Protein AF-A0A958FB53-F1 (afdb_monomer)

Secondary structure (DSSP, 8-state):
-HHHHHHHHHHHHHHH--S---HHHHHHHHHHHHHTTHHHHHHHHH-TT--HHHHHHHHHHHHHHHIIIIIHHHHS---GGGHHHHSTT--SPPP-TT-TT-S-HHHHHHHHHHHHHHHHHHHHHHH-PPPHHHHHHHHHHS----------S----S-BHHHHHHHHHHHH-HHHHHHHHHHHHHHHTS---TTSBPPHHHHHHHHHHHHHHH-

pLDDT: mean 79.45, std 14.93, range [41.88, 97.06]

Structure (mmCIF, N/CA/C/O backbone):
data_AF-A0A958FB53-F1
#
_entry.id   AF-A0A958FB53-F1
#
loop_
_atom_site.group_PDB
_atom_site.id
_atom_site.type_symbol
_atom_site.label_atom_id
_atom_site.label_alt_id
_atom_site.label_comp_id
_atom_site.label_asym_id
_atom_site.label_entity_id
_atom_site.label_seq_id
_atom_site.pdbx_PDB_ins_code
_atom_site.Cartn_x
_atom_site.Cartn_y
_atom_site.Cartn_z
_atom_site.occupancy
_atom_site.B_iso_or_equiv
_atom_site.auth_seq_id
_atom_site.auth_comp_id
_atom_site.auth_asym_id
_atom_site.auth_atom_id
_atom_site.pdbx_PDB_model_num
ATOM 1 N N . LEU A 1 1 ? -8.915 -19.816 -14.191 1.00 88.38 1 LEU A N 1
ATOM 2 C CA . LEU A 1 1 ? -8.893 -18.464 -14.801 1.00 88.38 1 LEU A CA 1
ATOM 3 C C . LEU A 1 1 ? -7.607 -17.699 -14.476 1.00 88.38 1 LEU A C 1
ATOM 5 O O . LEU A 1 1 ? -6.911 -17.330 -15.407 1.00 88.38 1 LEU A O 1
ATOM 9 N N . ALA A 1 2 ? -7.241 -17.521 -13.198 1.00 91.06 2 ALA A N 1
ATOM 10 C CA . ALA A 1 2 ? -6.028 -16.782 -12.809 1.00 91.06 2 ALA A CA 1
ATOM 11 C C . ALA A 1 2 ? -4.729 -17.324 -13.438 1.00 91.06 2 ALA A C 1
ATOM 13 O O . ALA A 1 2 ? -3.973 -16.552 -14.010 1.00 91.06 2 ALA A O 1
ATOM 14 N N . ILE A 1 3 ? -4.509 -18.646 -13.415 1.00 93.38 3 ILE A N 1
ATOM 15 C CA . ILE A 1 3 ? -3.324 -19.277 -14.034 1.00 93.38 3 ILE A CA 1
ATOM 16 C C . ILE A 1 3 ? -3.240 -18.947 -15.530 1.00 93.38 3 ILE A C 1
ATOM 18 O O . ILE A 1 3 ? -2.193 -18.542 -16.017 1.00 93.38 3 ILE A O 1
ATOM 22 N N . VAL A 1 4 ? -4.361 -19.062 -16.248 1.00 96.00 4 VAL A N 1
ATOM 23 C CA . VAL A 1 4 ? -4.438 -18.741 -17.682 1.00 96.00 4 VAL A CA 1
ATOM 24 C C . VAL A 1 4 ? -4.112 -17.267 -17.926 1.00 96.00 4 VAL A C 1
ATOM 26 O O . VAL A 1 4 ? -3.339 -16.963 -18.826 1.00 96.00 4 VAL A O 1
ATOM 29 N N . LEU A 1 5 ? -4.649 -16.361 -17.102 1.00 93.44 5 LEU A N 1
ATOM 30 C CA . LEU A 1 5 ? -4.372 -14.927 -17.195 1.00 93.44 5 LEU A CA 1
ATOM 31 C C . LEU A 1 5 ? -2.880 -14.626 -16.974 1.00 93.44 5 LEU A C 1
ATOM 33 O O . LEU A 1 5 ? -2.282 -13.903 -17.761 1.00 93.44 5 LEU A O 1
ATOM 37 N N . ILE A 1 6 ? -2.273 -15.223 -15.942 1.00 91.81 6 ILE A N 1
ATOM 38 C CA . ILE A 1 6 ? -0.848 -15.060 -15.621 1.00 91.81 6 ILE A CA 1
ATOM 39 C C . ILE A 1 6 ? 0.024 -15.559 -16.779 1.00 91.81 6 ILE A C 1
ATOM 41 O O . ILE A 1 6 ? 0.935 -14.850 -17.200 1.00 91.81 6 ILE A O 1
ATOM 45 N N . LEU A 1 7 ? -0.275 -16.741 -17.330 1.00 94.12 7 LEU A N 1
ATOM 46 C CA . LEU A 1 7 ? 0.449 -17.292 -18.479 1.00 94.12 7 LEU A CA 1
ATOM 47 C C . LEU A 1 7 ? 0.315 -16.405 -19.723 1.00 94.12 7 LEU A C 1
ATOM 49 O O . LEU A 1 7 ? 1.295 -16.196 -20.433 1.00 94.12 7 LEU A O 1
ATOM 53 N N . LEU A 1 8 ? -0.872 -15.844 -19.969 1.00 93.44 8 LEU A N 1
ATOM 54 C CA . LEU A 1 8 ? -1.113 -14.947 -21.099 1.00 93.44 8 LEU A CA 1
ATOM 55 C C . LEU A 1 8 ? -0.348 -13.625 -20.934 1.00 93.44 8 LEU A C 1
ATOM 57 O O . LEU A 1 8 ? 0.293 -13.178 -21.882 1.00 93.44 8 LEU A O 1
ATOM 61 N N . CYS A 1 9 ? -0.334 -13.041 -19.732 1.00 88.00 9 CYS A N 1
ATOM 62 C CA . CYS A 1 9 ? 0.484 -11.867 -19.418 1.00 88.00 9 CYS A CA 1
ATOM 63 C C . CYS A 1 9 ? 1.985 -12.149 -19.583 1.00 88.00 9 CYS A C 1
ATOM 65 O O . CYS A 1 9 ? 2.690 -11.342 -20.184 1.00 88.00 9 CYS A O 1
AT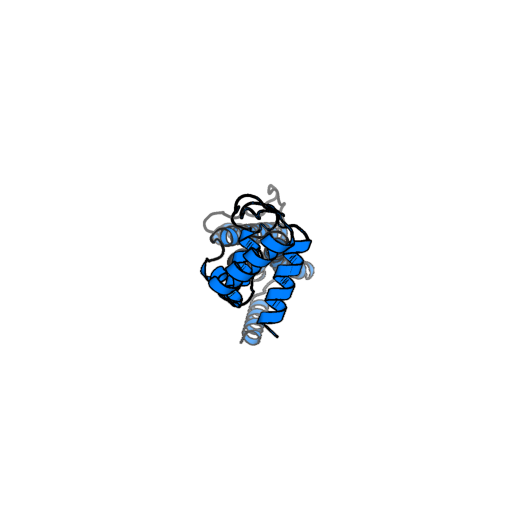OM 67 N N . ALA A 1 10 ? 2.469 -13.297 -19.103 1.00 87.19 10 ALA A N 1
ATOM 68 C CA . ALA A 1 10 ? 3.865 -13.701 -19.258 1.00 87.19 10 ALA A CA 1
ATOM 69 C C . ALA A 1 10 ? 4.247 -13.885 -20.736 1.00 87.19 10 ALA A C 1
ATOM 71 O O . ALA A 1 10 ? 5.295 -13.409 -21.167 1.00 87.19 10 ALA A O 1
ATOM 72 N N . PHE A 1 11 ? 3.377 -14.510 -21.536 1.00 88.25 11 PHE A N 1
ATOM 73 C CA . PHE A 1 11 ? 3.583 -14.658 -22.977 1.00 88.25 11 PHE A CA 1
ATOM 74 C C . PHE A 1 11 ? 3.564 -13.310 -23.710 1.00 88.25 11 PHE A C 1
ATOM 76 O O . PHE A 1 11 ? 4.401 -13.067 -24.580 1.00 88.25 11 PHE A O 1
ATOM 83 N N . ALA A 1 12 ? 2.644 -12.411 -23.344 1.00 86.88 12 ALA A N 1
ATOM 84 C CA . ALA A 1 12 ? 2.590 -11.059 -23.891 1.00 86.88 12 ALA A CA 1
ATOM 85 C C . ALA A 1 12 ? 3.876 -10.276 -23.582 1.00 86.88 12 ALA A C 1
ATOM 87 O O . ALA A 1 12 ? 4.432 -9.657 -24.486 1.00 86.88 12 ALA A O 1
ATOM 88 N N . TYR A 1 13 ? 4.381 -10.364 -22.346 1.00 84.06 13 TYR A N 1
ATOM 89 C CA . TYR A 1 13 ? 5.663 -9.779 -21.953 1.00 84.06 13 TYR A CA 1
ATOM 90 C C . TYR A 1 13 ? 6.825 -10.370 -22.758 1.00 84.06 13 TYR A C 1
ATOM 92 O O . TYR A 1 13 ? 7.576 -9.617 -23.363 1.00 84.06 13 TYR A O 1
ATOM 100 N N . TYR A 1 14 ? 6.928 -11.700 -22.854 1.00 83.75 14 TYR A N 1
ATOM 101 C CA . TYR A 1 14 ? 7.970 -12.373 -23.639 1.00 83.75 14 TYR A CA 1
ATOM 102 C C . TYR A 1 14 ? 7.977 -11.937 -25.111 1.00 83.75 14 TYR A C 1
ATOM 104 O O . T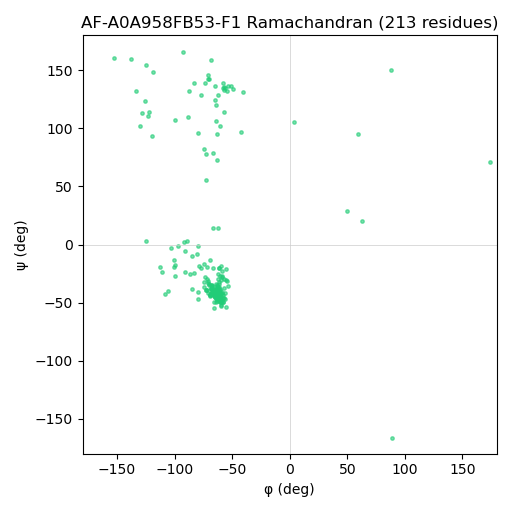YR A 1 14 ? 9.033 -11.699 -25.685 1.00 83.75 14 TYR A O 1
ATOM 112 N N . ARG A 1 15 ? 6.797 -11.798 -25.727 1.00 84.44 15 ARG A N 1
ATOM 113 C CA . ARG A 1 15 ? 6.669 -11.376 -27.130 1.00 84.44 15 ARG A CA 1
ATOM 114 C C . ARG A 1 15 ? 7.015 -9.901 -27.342 1.00 84.44 15 ARG A C 1
ATOM 116 O O . ARG A 1 15 ? 7.416 -9.522 -28.441 1.00 84.44 15 ARG A O 1
ATOM 123 N N . ALA A 1 16 ? 6.765 -9.067 -26.341 1.00 80.00 16 ALA A N 1
ATOM 124 C CA . ALA A 1 16 ? 6.891 -7.624 -26.457 1.00 80.00 16 ALA A CA 1
ATOM 125 C C . ALA A 1 16 ? 8.213 -7.088 -25.879 1.00 80.00 16 ALA A C 1
ATOM 127 O O . ALA A 1 16 ? 8.621 -5.997 -26.253 1.00 80.00 16 ALA A O 1
ATOM 128 N N . ALA A 1 17 ? 8.921 -7.851 -25.046 1.00 75.38 17 ALA A N 1
ATOM 129 C CA . ALA A 1 17 ? 10.277 -7.543 -24.616 1.00 75.38 17 ALA A CA 1
ATOM 130 C C . ALA A 1 17 ? 11.220 -7.584 -25.830 1.00 75.38 17 ALA A C 1
ATOM 132 O O . ALA A 1 17 ? 11.512 -8.646 -26.376 1.00 75.38 17 ALA A O 1
ATOM 133 N N . ARG A 1 18 ? 11.657 -6.407 -26.289 1.00 64.69 18 ARG A N 1
ATOM 134 C CA . ARG A 1 18 ? 12.505 -6.254 -27.487 1.00 64.69 18 ARG A CA 1
ATOM 135 C C . ARG A 1 18 ? 13.980 -5.980 -27.180 1.00 64.69 18 ARG A C 1
ATOM 137 O O . ARG A 1 18 ? 14.770 -5.915 -28.113 1.00 64.69 18 ARG A O 1
ATOM 144 N N . HIS A 1 19 ? 14.351 -5.844 -25.905 1.00 64.25 19 HIS A N 1
ATOM 145 C CA . HIS A 1 19 ? 15.684 -5.405 -25.481 1.00 64.25 19 HIS A CA 1
ATOM 146 C C . HIS A 1 19 ? 16.428 -6.445 -24.636 1.00 64.25 19 HIS A C 1
ATOM 148 O O . HIS A 1 19 ? 15.827 -7.164 -23.836 1.00 64.25 19 HIS A O 1
ATOM 154 N N . GLU A 1 20 ? 17.757 -6.456 -24.761 1.00 65.31 20 GLU A N 1
ATOM 155 C CA . GLU A 1 20 ? 18.685 -7.163 -23.872 1.00 65.31 20 GLU A CA 1
ATOM 156 C C . GLU A 1 20 ? 18.768 -6.433 -22.523 1.00 65.31 20 GLU A C 1
ATOM 158 O O . GLU A 1 20 ? 19.681 -5.655 -22.250 1.00 65.31 20 GLU A O 1
ATOM 163 N N . ILE A 1 21 ? 17.759 -6.629 -21.676 1.00 66.19 21 ILE A N 1
ATOM 164 C CA . ILE A 1 21 ? 17.751 -6.061 -20.327 1.00 66.19 21 ILE A CA 1
ATOM 165 C C . ILE A 1 21 ? 18.680 -6.903 -19.445 1.00 66.19 21 ILE A C 1
ATOM 167 O O . ILE A 1 21 ? 18.508 -8.126 -19.385 1.00 66.19 21 ILE A O 1
ATOM 171 N N . PRO A 1 22 ? 19.631 -6.292 -18.713 1.00 79.62 22 PRO A N 1
ATOM 172 C CA . PRO A 1 22 ? 20.458 -7.022 -17.764 1.00 79.62 22 PRO A CA 1
ATOM 173 C C . PRO A 1 22 ? 19.598 -7.806 -16.767 1.00 79.62 22 PRO A C 1
ATOM 175 O O . PRO A 1 22 ? 18.640 -7.274 -16.201 1.00 79.62 22 PRO A O 1
ATOM 178 N N . LEU A 1 23 ? 19.973 -9.059 -16.490 1.00 80.88 23 LEU A N 1
ATOM 179 C CA . LEU A 1 23 ? 19.250 -9.932 -15.552 1.00 80.88 23 LEU A CA 1
ATOM 180 C C . LEU A 1 23 ? 19.054 -9.275 -14.171 1.00 80.88 23 LEU A C 1
ATOM 182 O O . LEU A 1 23 ? 18.007 -9.427 -13.541 1.00 80.88 23 LEU A O 1
ATOM 186 N N . ALA A 1 24 ? 20.043 -8.492 -13.731 1.00 84.56 24 ALA A N 1
ATOM 187 C CA . ALA A 1 24 ? 19.981 -7.719 -12.494 1.00 84.56 24 ALA A CA 1
ATOM 188 C C . ALA A 1 24 ? 18.844 -6.679 -12.495 1.00 84.56 24 ALA A C 1
ATOM 190 O O . ALA A 1 24 ? 18.145 -6.534 -11.493 1.00 84.56 24 ALA A O 1
ATOM 191 N N . SER A 1 25 ? 18.607 -5.995 -13.617 1.00 84.31 25 SER A N 1
ATOM 192 C CA . SER A 1 25 ? 17.538 -4.999 -13.750 1.00 84.31 25 SER A CA 1
ATOM 193 C C . SER A 1 25 ? 16.155 -5.646 -13.695 1.00 84.31 25 SER A C 1
ATOM 195 O O . SER A 1 25 ? 15.265 -5.118 -13.035 1.00 84.31 25 SER A O 1
ATOM 197 N N . ILE A 1 26 ? 15.983 -6.830 -14.294 1.00 84.50 26 ILE A N 1
ATOM 198 C CA . ILE A 1 26 ? 14.737 -7.613 -14.185 1.00 84.50 26 ILE A CA 1
ATOM 199 C C . ILE A 1 26 ? 14.463 -7.980 -12.715 1.00 84.50 26 ILE A C 1
ATOM 201 O O . ILE A 1 26 ? 13.332 -7.850 -12.232 1.00 84.50 26 ILE A O 1
ATOM 205 N N . GLY A 1 27 ? 15.505 -8.383 -11.978 1.00 88.94 27 GLY A N 1
ATOM 206 C CA . GLY A 1 27 ? 15.424 -8.644 -10.540 1.00 88.94 27 GLY A CA 1
ATOM 207 C C . GLY A 1 27 ? 15.007 -7.410 -9.736 1.00 88.94 27 GLY A C 1
ATOM 208 O O . GLY A 1 27 ? 14.089 -7.487 -8.923 1.00 88.94 27 GLY A O 1
ATOM 209 N N . LEU A 1 28 ? 15.613 -6.251 -10.006 1.00 90.44 28 LEU A N 1
ATOM 210 C CA . LEU A 1 28 ? 15.275 -4.986 -9.344 1.00 90.44 28 LEU A CA 1
ATOM 211 C C . LEU A 1 28 ? 13.826 -4.550 -9.604 1.00 90.44 28 LEU A C 1
ATOM 213 O O . LEU A 1 28 ? 13.121 -4.185 -8.663 1.00 90.44 28 LEU A O 1
ATOM 217 N N . VAL A 1 29 ? 13.350 -4.648 -10.849 1.00 89.88 29 VAL A N 1
ATOM 218 C CA . VAL A 1 29 ? 11.950 -4.358 -11.212 1.00 89.88 29 VAL A CA 1
ATOM 219 C C . VAL A 1 29 ? 10.987 -5.287 -10.461 1.00 89.88 29 VAL A C 1
ATOM 221 O O . VAL A 1 29 ? 9.945 -4.839 -9.974 1.00 89.88 29 VAL A O 1
ATOM 224 N N . SER A 1 30 ? 11.361 -6.558 -10.292 1.00 91.19 30 SER A N 1
ATOM 225 C CA . SER A 1 30 ? 10.577 -7.551 -9.545 1.00 91.19 30 SER A CA 1
ATOM 226 C C . SER A 1 30 ? 10.554 -7.269 -8.038 1.00 91.19 30 SER A C 1
ATOM 228 O O . SER A 1 30 ? 9.491 -7.314 -7.418 1.00 91.19 30 SER A O 1
ATOM 230 N N . PHE A 1 31 ? 11.689 -6.910 -7.430 1.00 94.12 31 PHE A N 1
ATOM 231 C CA . PHE A 1 31 ? 11.729 -6.490 -6.025 1.00 94.12 31 PHE A CA 1
ATOM 232 C C . PHE A 1 31 ? 10.926 -5.211 -5.785 1.00 94.12 31 PHE A C 1
ATOM 234 O O . PHE A 1 31 ? 10.224 -5.111 -4.779 1.00 94.12 31 PHE A O 1
ATOM 241 N N . ALA A 1 32 ? 10.953 -4.271 -6.731 1.00 93.19 32 ALA A N 1
ATOM 242 C CA . ALA A 1 32 ? 10.119 -3.077 -6.679 1.00 93.19 32 ALA A CA 1
ATOM 243 C C . ALA A 1 32 ? 8.615 -3.407 -6.697 1.00 93.19 32 ALA A C 1
ATOM 245 O O . ALA A 1 32 ? 7.832 -2.733 -6.025 1.00 93.19 32 ALA A O 1
ATOM 246 N N . ALA A 1 33 ? 8.207 -4.465 -7.408 1.00 94.06 33 ALA A N 1
ATOM 247 C CA . ALA A 1 33 ? 6.831 -4.958 -7.374 1.00 94.06 33 ALA A CA 1
ATOM 248 C C . ALA A 1 33 ? 6.472 -5.552 -6.001 1.00 94.06 33 ALA A C 1
ATOM 250 O O . ALA A 1 33 ? 5.415 -5.246 -5.453 1.00 94.06 33 ALA A O 1
ATOM 251 N N . ILE A 1 34 ? 7.365 -6.351 -5.405 1.00 95.50 34 ILE A N 1
ATOM 252 C CA . ILE A 1 34 ? 7.164 -6.924 -4.061 1.00 95.50 34 ILE A CA 1
ATOM 253 C C . ILE A 1 34 ? 7.090 -5.818 -2.997 1.00 95.50 34 ILE A C 1
ATOM 255 O O . ILE A 1 34 ? 6.277 -5.890 -2.075 1.00 95.50 34 ILE A O 1
ATOM 259 N N . ALA A 1 35 ? 7.877 -4.750 -3.138 1.00 95.94 35 ALA A N 1
ATOM 260 C CA . ALA A 1 35 ? 7.850 -3.620 -2.215 1.00 95.94 35 ALA A CA 1
ATOM 261 C C . ALA A 1 35 ? 6.463 -2.951 -2.121 1.00 95.94 35 ALA A C 1
ATOM 263 O O . ALA A 1 35 ? 6.145 -2.371 -1.084 1.00 95.94 35 ALA A O 1
ATOM 264 N N . GLN A 1 36 ? 5.593 -3.089 -3.131 1.00 96.69 36 GLN A N 1
ATOM 265 C CA . GLN A 1 36 ? 4.226 -2.545 -3.104 1.00 96.69 36 GLN A CA 1
ATOM 266 C C . GLN A 1 36 ? 3.353 -3.126 -1.984 1.00 96.69 36 GLN A C 1
ATOM 268 O O . GLN A 1 36 ? 2.361 -2.508 -1.596 1.00 96.69 36 GLN A O 1
ATOM 273 N N . PHE A 1 37 ? 3.708 -4.290 -1.436 1.00 96.31 37 PHE A N 1
ATOM 274 C CA . PHE A 1 37 ? 3.017 -4.855 -0.277 1.00 96.31 37 PHE A CA 1
ATOM 275 C C . PHE A 1 37 ? 3.414 -4.175 1.040 1.00 96.31 37 PHE A C 1
ATOM 277 O O . PHE A 1 37 ? 2.656 -4.240 2.009 1.00 96.31 37 PHE A O 1
ATOM 284 N N . ALA A 1 38 ? 4.568 -3.499 1.091 1.00 96.25 38 ALA A N 1
ATOM 285 C CA . ALA A 1 38 ? 5.124 -2.955 2.325 1.00 96.25 38 ALA A CA 1
ATOM 286 C C . ALA A 1 38 ? 4.209 -1.926 3.019 1.00 96.25 38 ALA A C 1
ATOM 288 O O . ALA A 1 38 ? 3.992 -2.086 4.222 1.00 96.25 38 ALA A O 1
ATOM 289 N N . PRO A 1 39 ? 3.601 -0.930 2.334 1.00 94.69 39 PRO A N 1
ATOM 290 C CA . PRO A 1 39 ? 2.738 0.050 2.999 1.00 94.69 39 PRO A CA 1
ATOM 291 C C . PRO A 1 39 ? 1.522 -0.591 3.676 1.00 94.69 39 PRO A C 1
ATOM 293 O O . PRO A 1 39 ? 1.189 -0.248 4.808 1.00 94.69 39 PRO A O 1
ATOM 296 N N . ALA A 1 40 ? 0.889 -1.561 3.011 1.00 95.38 40 ALA A N 1
ATOM 297 C CA . ALA A 1 40 ? -0.272 -2.264 3.546 1.00 95.38 40 ALA A CA 1
ATOM 298 C C . ALA A 1 40 ? 0.104 -3.228 4.683 1.00 95.38 40 ALA A C 1
ATOM 300 O O . ALA A 1 40 ? -0.624 -3.302 5.671 1.00 95.38 40 ALA A O 1
ATOM 301 N N . LEU A 1 41 ? 1.237 -3.932 4.572 1.00 95.50 41 LEU A N 1
ATOM 302 C CA . LEU A 1 41 ? 1.723 -4.848 5.608 1.00 95.50 41 LEU A CA 1
ATOM 303 C C . LEU A 1 41 ? 2.106 -4.083 6.881 1.00 95.50 41 LEU A C 1
ATOM 305 O O . LEU A 1 41 ? 1.574 -4.350 7.958 1.00 95.50 41 LEU A O 1
ATOM 309 N N . LEU A 1 42 ? 2.981 -3.083 6.745 1.00 95.62 42 LEU A N 1
ATOM 310 C CA . LEU A 1 42 ? 3.433 -2.254 7.862 1.00 95.62 42 LEU A CA 1
ATOM 311 C C . LEU A 1 42 ? 2.275 -1.436 8.440 1.00 95.62 42 LEU A C 1
ATOM 313 O O . LEU A 1 42 ? 2.106 -1.371 9.656 1.00 95.62 42 LEU A O 1
ATOM 317 N N . GLY A 1 43 ? 1.436 -0.856 7.580 1.00 93.25 43 GLY A N 1
ATOM 318 C CA . GLY A 1 43 ? 0.253 -0.113 7.994 1.00 93.25 43 GLY A CA 1
ATOM 319 C C . GLY A 1 43 ? -0.762 -0.983 8.732 1.00 93.25 43 GLY A C 1
ATOM 320 O O . GLY A 1 43 ? -1.284 -0.562 9.758 1.00 93.25 43 GLY A O 1
ATOM 321 N N . GLY A 1 44 ? -1.006 -2.211 8.272 1.00 90.25 44 GLY A N 1
ATOM 322 C CA . GLY A 1 44 ? -1.898 -3.158 8.943 1.00 90.25 44 GLY A CA 1
ATOM 323 C C . GLY A 1 44 ? -1.410 -3.579 10.332 1.00 90.25 44 GLY A C 1
ATOM 324 O O . GLY A 1 44 ? -2.227 -3.763 11.230 1.00 90.25 44 GLY A O 1
ATOM 325 N N . MET A 1 45 ? -0.091 -3.683 10.527 1.00 91.12 45 MET A N 1
ATOM 326 C CA . MET A 1 45 ? 0.508 -4.037 11.820 1.00 91.12 45 MET A CA 1
ATOM 327 C C . MET A 1 45 ? 0.581 -2.856 12.796 1.00 91.12 45 MET A C 1
ATOM 329 O O . MET A 1 45 ? 0.343 -3.025 13.989 1.00 91.12 45 MET A O 1
ATOM 333 N N . MET A 1 46 ? 0.926 -1.664 12.303 1.00 90.50 46 MET A N 1
ATOM 334 C CA . MET A 1 46 ? 1.278 -0.517 13.150 1.00 90.50 46 MET A CA 1
ATOM 335 C C . MET A 1 46 ? 0.136 0.495 13.315 1.00 90.50 46 MET A C 1
ATOM 337 O O . MET A 1 46 ? 0.164 1.310 14.238 1.00 90.50 46 MET A O 1
ATOM 341 N N . TRP A 1 47 ? -0.872 0.489 12.434 1.00 90.81 47 TRP A N 1
ATOM 342 C CA . TRP A 1 47 ? -1.883 1.545 12.378 1.00 90.81 47 TRP A CA 1
ATOM 343 C C . TRP A 1 47 ? -3.314 1.025 12.529 1.00 90.81 47 TRP A C 1
ATOM 345 O O . TRP A 1 47 ? -3.911 0.461 11.619 1.00 90.81 47 TRP A O 1
ATOM 355 N N . ARG A 1 48 ? -3.940 1.348 13.668 1.00 81.44 48 ARG A N 1
ATOM 356 C CA . ARG A 1 48 ? -5.300 0.895 14.028 1.00 81.44 48 ARG A CA 1
ATOM 357 C C . ARG A 1 48 ? -6.414 1.313 13.052 1.00 81.44 48 ARG A C 1
ATOM 359 O O . ARG A 1 48 ? -7.512 0.774 13.124 1.00 81.44 48 ARG A O 1
ATOM 366 N N . ARG A 1 49 ? -6.186 2.318 12.198 1.00 85.06 49 ARG A N 1
ATOM 367 C CA . ARG A 1 49 ? -7.171 2.776 11.195 1.00 85.06 49 ARG A CA 1
ATOM 368 C C . ARG A 1 49 ? -6.938 2.186 9.802 1.00 85.06 49 ARG A C 1
ATOM 370 O O . ARG A 1 49 ? -7.715 2.498 8.904 1.00 85.06 49 ARG A O 1
ATOM 377 N N . ALA A 1 50 ? -5.903 1.367 9.618 1.00 88.31 50 ALA A N 1
ATOM 378 C CA . ALA A 1 50 ? -5.679 0.663 8.366 1.00 88.31 50 ALA A CA 1
ATOM 379 C C . ALA A 1 50 ? -6.900 -0.199 8.017 1.00 88.31 50 ALA A C 1
ATOM 381 O O . ALA A 1 50 ? -7.463 -0.876 8.878 1.00 88.31 50 ALA A O 1
ATOM 382 N N . ASN A 1 51 ? -7.327 -0.161 6.755 1.00 89.25 51 ASN A N 1
ATOM 383 C CA . ASN A 1 51 ? -8.454 -0.962 6.289 1.00 89.25 51 ASN A CA 1
ATOM 384 C C . ASN A 1 51 ? -8.178 -1.581 4.909 1.00 89.25 51 ASN A C 1
ATOM 386 O O . ASN A 1 51 ? -7.331 -1.107 4.148 1.00 89.25 51 ASN A O 1
ATOM 390 N N . ALA A 1 52 ? -8.918 -2.644 4.577 1.00 89.75 52 ALA A N 1
ATOM 391 C CA . ALA A 1 52 ? -8.732 -3.389 3.330 1.00 89.75 52 ALA A CA 1
ATOM 392 C C . ALA A 1 52 ? -8.983 -2.537 2.073 1.00 89.75 52 ALA A C 1
ATOM 394 O O . ALA A 1 52 ? -8.357 -2.758 1.042 1.00 89.75 52 ALA A O 1
ATOM 395 N N . ARG A 1 53 ? -9.867 -1.532 2.153 1.00 90.12 53 ARG A N 1
ATOM 396 C CA . ARG A 1 53 ? -10.137 -0.618 1.032 1.00 90.12 53 ARG A CA 1
ATOM 397 C C . ARG A 1 53 ? -8.952 0.294 0.748 1.00 90.12 53 ARG A C 1
ATOM 399 O O . ARG A 1 53 ? -8.604 0.470 -0.411 1.00 90.12 53 ARG A O 1
ATOM 406 N N . GLY A 1 54 ? -8.328 0.836 1.792 1.00 92.94 54 GLY A N 1
ATOM 407 C CA . GLY A 1 54 ? -7.078 1.576 1.703 1.00 92.94 54 GLY A CA 1
ATOM 408 C C . GLY A 1 54 ? -5.981 0.698 1.125 1.00 92.94 54 GLY A C 1
ATOM 409 O O . GLY A 1 54 ? -5.344 1.100 0.162 1.00 92.94 54 GLY A O 1
ATOM 410 N N . ALA A 1 55 ? -5.810 -0.525 1.638 1.00 95.38 55 ALA A N 1
ATOM 411 C CA . ALA A 1 55 ? -4.814 -1.461 1.108 1.00 95.38 55 ALA A CA 1
ATOM 412 C C . ALA A 1 55 ? -5.020 -1.730 -0.391 1.00 95.38 55 ALA A C 1
ATOM 414 O O . ALA A 1 55 ? -4.074 -1.631 -1.163 1.00 95.38 55 ALA A O 1
ATOM 415 N N . LEU A 1 56 ? -6.259 -1.987 -0.817 1.00 95.12 56 LEU A N 1
ATOM 416 C CA . LEU A 1 56 ? -6.587 -2.250 -2.217 1.00 95.12 56 LEU A CA 1
ATOM 417 C C . LEU A 1 56 ? -6.411 -1.008 -3.106 1.00 95.12 56 LEU A C 1
ATOM 419 O O . LEU A 1 56 ? -5.841 -1.114 -4.187 1.00 95.12 56 LEU A O 1
ATOM 423 N N . ALA A 1 57 ? -6.843 0.170 -2.649 1.00 95.31 57 ALA A N 1
ATOM 424 C CA . ALA A 1 57 ? -6.640 1.427 -3.370 1.00 95.31 57 ALA A CA 1
ATOM 425 C C . ALA A 1 57 ? -5.147 1.768 -3.510 1.00 95.31 57 ALA A C 1
ATOM 427 O O . ALA A 1 57 ? -4.701 2.132 -4.597 1.00 95.31 57 ALA A O 1
ATOM 428 N N . GLY A 1 58 ? -4.377 1.598 -2.431 1.00 95.62 58 GLY A N 1
ATOM 429 C CA . GLY A 1 58 ? -2.925 1.761 -2.409 1.00 95.62 58 GLY A CA 1
ATOM 430 C C . GLY A 1 58 ? -2.226 0.813 -3.374 1.00 95.62 58 GLY A C 1
ATOM 431 O O . GLY A 1 58 ? -1.488 1.266 -4.245 1.00 95.62 58 GLY A O 1
ATOM 432 N N . MET A 1 59 ? -2.527 -0.485 -3.295 1.00 96.31 59 MET A N 1
ATOM 433 C CA . MET A 1 59 ? -1.953 -1.487 -4.195 1.00 96.31 59 MET A CA 1
ATOM 434 C C . MET A 1 59 ? -2.281 -1.190 -5.656 1.00 96.31 59 MET A C 1
ATOM 436 O O . MET A 1 59 ? -1.370 -1.176 -6.471 1.00 96.31 59 MET A O 1
ATOM 440 N N . LEU A 1 60 ? -3.539 -0.899 -6.003 1.00 95.94 60 LEU A N 1
ATOM 441 C CA . LEU A 1 60 ? -3.909 -0.593 -7.390 1.00 95.94 60 LEU A CA 1
ATOM 442 C C . LEU A 1 60 ? -3.209 0.669 -7.909 1.00 95.94 60 LEU A C 1
ATOM 444 O O . LEU A 1 60 ? -2.681 0.656 -9.018 1.00 95.94 60 LEU A O 1
ATOM 448 N N . GLY A 1 61 ? -3.170 1.738 -7.108 1.00 94.19 61 GLY A N 1
ATOM 449 C CA . GLY A 1 61 ? -2.497 2.983 -7.482 1.00 94.19 61 GLY A CA 1
ATOM 450 C C . GLY A 1 61 ? -0.989 2.800 -7.653 1.00 94.19 61 GLY A C 1
ATOM 451 O O . GLY A 1 61 ? -0.431 3.168 -8.685 1.00 94.19 61 GLY A O 1
ATOM 452 N N . GLY A 1 62 ? -0.336 2.174 -6.673 1.00 94.06 62 GLY A N 1
ATOM 453 C CA . GLY A 1 62 ? 1.096 1.886 -6.710 1.00 94.06 62 GLY A CA 1
ATOM 454 C C . GLY A 1 62 ? 1.490 0.972 -7.861 1.00 94.06 62 GLY A C 1
ATOM 455 O O . GLY A 1 62 ? 2.437 1.266 -8.586 1.00 94.06 62 GLY A O 1
ATOM 456 N N . PHE A 1 63 ? 0.729 -0.103 -8.080 1.00 94.25 63 PHE A N 1
ATOM 457 C CA . PHE A 1 63 ? 0.989 -1.055 -9.157 1.00 94.25 63 PHE A CA 1
ATOM 458 C C . PHE A 1 63 ? 0.762 -0.433 -10.538 1.00 94.25 63 PHE A C 1
ATOM 460 O O . PHE A 1 63 ? 1.514 -0.732 -11.457 1.00 94.25 63 PHE A O 1
ATOM 467 N N . ALA A 1 64 ? -0.215 0.469 -10.694 1.00 91.31 64 ALA A N 1
ATOM 468 C CA . ALA A 1 64 ? -0.413 1.210 -11.939 1.00 91.31 64 ALA A CA 1
ATOM 469 C C . ALA A 1 64 ? 0.772 2.139 -12.249 1.00 91.31 64 ALA A C 1
ATOM 471 O O . ALA A 1 64 ? 1.272 2.143 -13.374 1.00 91.31 64 ALA A O 1
ATOM 472 N N . VAL A 1 65 ? 1.262 2.881 -11.249 1.00 88.88 65 VAL A N 1
ATOM 473 C CA . VAL A 1 65 ? 2.446 3.744 -11.402 1.00 88.88 65 VAL A CA 1
ATOM 474 C C . VAL A 1 65 ? 3.693 2.909 -11.683 1.00 88.88 65 VAL A C 1
ATOM 476 O O . VAL A 1 65 ? 4.444 3.234 -12.596 1.00 88.88 65 VAL A O 1
ATOM 479 N N . TRP A 1 66 ? 3.889 1.801 -10.966 1.00 92.19 66 TRP A N 1
ATOM 480 C CA . TRP A 1 66 ? 4.989 0.865 -11.209 1.00 92.19 66 TRP A CA 1
ATOM 481 C C . TRP A 1 66 ? 4.932 0.263 -12.619 1.00 92.19 66 TRP A C 1
ATOM 483 O O . TRP A 1 66 ? 5.949 0.216 -13.310 1.00 92.19 66 TRP A O 1
ATOM 493 N N . LEU A 1 67 ? 3.748 -0.153 -13.078 1.00 88.62 67 LEU A N 1
ATOM 494 C CA . LEU A 1 67 ? 3.566 -0.740 -14.403 1.00 88.62 67 LEU A CA 1
ATOM 495 C C . LEU A 1 67 ? 3.884 0.280 -15.493 1.00 88.62 67 LEU A C 1
ATOM 497 O O . LEU A 1 67 ? 4.545 -0.056 -16.469 1.00 88.62 67 LEU A O 1
ATOM 501 N N . ALA A 1 68 ? 3.478 1.531 -15.303 1.00 82.94 68 ALA A N 1
ATOM 502 C CA . ALA A 1 68 ? 3.820 2.601 -16.221 1.00 82.94 68 ALA A CA 1
ATOM 503 C C . ALA A 1 68 ? 5.319 2.952 -16.182 1.00 82.94 68 ALA A C 1
ATOM 505 O O . ALA A 1 68 ? 5.904 3.128 -17.241 1.00 82.94 68 ALA A O 1
ATOM 506 N N . MET A 1 69 ? 5.945 3.055 -15.000 1.00 82.44 69 MET A N 1
ATOM 507 C CA . MET A 1 69 ? 7.325 3.553 -14.824 1.00 82.44 69 MET A CA 1
ATOM 508 C C . MET A 1 69 ? 8.430 2.536 -15.014 1.00 82.44 69 MET A C 1
ATOM 510 O O . MET A 1 69 ? 9.477 2.888 -15.545 1.00 82.44 69 MET A O 1
ATOM 514 N N . LEU A 1 70 ? 8.230 1.303 -14.560 1.00 85.31 70 LEU A N 1
ATOM 515 C CA . LEU A 1 70 ? 9.263 0.278 -14.617 1.00 85.31 70 LEU A CA 1
ATOM 516 C C . LEU A 1 70 ? 8.949 -0.782 -15.663 1.00 85.31 70 LEU A C 1
ATOM 518 O O . LEU A 1 70 ? 9.852 -1.185 -16.385 1.00 85.31 70 LEU A O 1
ATOM 522 N N . LEU A 1 71 ? 7.697 -1.242 -15.769 1.00 85.88 71 LEU A N 1
ATOM 523 C CA . LEU A 1 71 ? 7.372 -2.338 -16.684 1.00 85.88 71 LEU A CA 1
ATOM 524 C C . LEU A 1 71 ? 7.230 -1.853 -18.131 1.00 85.88 71 LEU A C 1
ATOM 526 O O . LEU A 1 71 ? 7.804 -2.449 -19.034 1.00 85.88 71 LEU A O 1
ATOM 530 N N . LEU A 1 72 ? 6.503 -0.766 -18.379 1.00 82.00 72 LEU A N 1
ATOM 531 C CA . LEU A 1 72 ? 6.223 -0.294 -19.737 1.00 82.00 72 LEU A CA 1
ATOM 532 C C . LEU A 1 72 ? 7.494 0.027 -20.557 1.00 82.00 72 LEU A C 1
ATOM 534 O O . LEU A 1 72 ? 7.564 -0.427 -21.701 1.00 82.00 72 LEU A O 1
ATOM 538 N N . PRO A 1 73 ? 8.533 0.695 -20.008 1.00 78.69 73 PRO A N 1
ATOM 539 C CA . PRO A 1 73 ? 9.771 0.967 -20.746 1.00 78.69 73 PRO A CA 1
ATOM 540 C C . PRO A 1 73 ? 10.578 -0.292 -21.081 1.00 78.69 73 PRO A C 1
ATOM 542 O O . PRO A 1 73 ? 11.388 -0.280 -21.997 1.00 78.69 73 PRO A O 1
ATOM 545 N N . THR A 1 74 ? 10.357 -1.402 -20.369 1.00 78.00 74 THR A N 1
ATOM 546 C CA . THR A 1 74 ? 11.019 -2.684 -20.681 1.00 78.00 74 THR A CA 1
ATOM 547 C C . THR A 1 74 ? 10.430 -3.353 -21.929 1.00 78.00 74 THR A C 1
ATOM 549 O O . THR A 1 74 ? 11.037 -4.252 -22.508 1.00 78.00 74 THR A O 1
ATOM 552 N N . VAL A 1 75 ? 9.239 -2.911 -22.345 1.00 74.88 75 VAL A N 1
ATOM 553 C CA . VAL A 1 75 ? 8.432 -3.522 -23.405 1.00 74.88 75 VAL A CA 1
ATOM 554 C C . VAL A 1 75 ? 8.353 -2.636 -24.661 1.00 74.88 75 VAL A C 1
ATOM 556 O O . VAL A 1 75 ? 8.122 -3.142 -25.757 1.00 74.88 75 VAL A O 1
ATOM 559 N N . GLY A 1 76 ? 8.548 -1.320 -24.541 1.00 67.69 76 GLY A N 1
ATOM 560 C CA . GLY A 1 76 ? 8.469 -0.379 -25.664 1.00 67.69 76 GLY A CA 1
ATOM 561 C C . GLY A 1 76 ? 9.724 0.476 -25.835 1.00 67.69 76 GLY A C 1
ATOM 562 O O . GLY A 1 76 ? 10.408 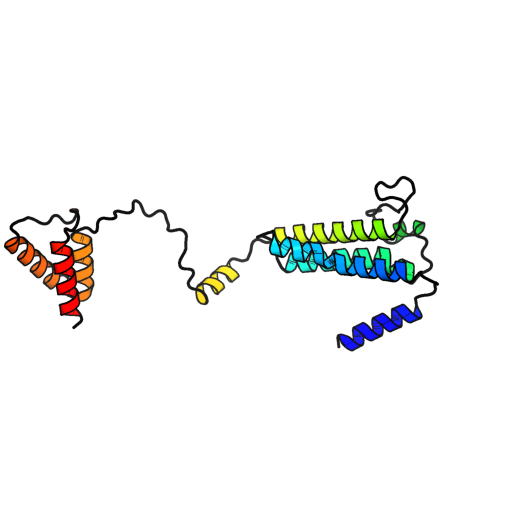0.765 -24.862 1.00 67.69 76 GLY A O 1
ATOM 563 N N . ASP A 1 77 ? 9.968 0.946 -27.063 1.00 62.78 77 ASP A N 1
ATOM 564 C CA . ASP A 1 77 ? 10.948 2.000 -27.392 1.00 62.78 77 ASP A CA 1
ATOM 565 C C . ASP A 1 77 ? 10.446 3.371 -26.926 1.00 62.78 77 ASP A C 1
ATOM 567 O O . ASP A 1 77 ? 10.262 4.298 -27.712 1.00 62.78 77 ASP A O 1
ATOM 571 N N . VAL A 1 78 ? 10.124 3.493 -25.642 1.00 60.59 78 VAL A N 1
ATOM 572 C CA . VAL A 1 78 ? 9.691 4.759 -25.067 1.00 60.59 78 VAL A CA 1
ATOM 573 C C . VAL A 1 78 ? 10.889 5.373 -24.354 1.00 60.59 78 VAL A C 1
ATOM 575 O O . VAL A 1 78 ? 11.262 4.884 -23.284 1.00 60.59 78 VAL A O 1
ATOM 578 N N . PRO A 1 79 ? 11.506 6.437 -24.900 1.00 59.56 79 PRO A N 1
ATOM 579 C CA . PRO A 1 79 ? 12.569 7.139 -24.203 1.00 59.56 79 PRO A CA 1
ATOM 580 C C . PRO A 1 79 ? 12.053 7.641 -22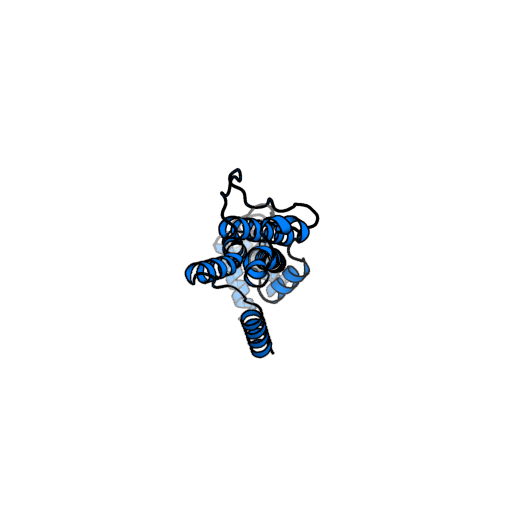.854 1.00 59.56 79 PRO A C 1
ATOM 582 O O . PRO A 1 79 ? 10.955 8.192 -22.769 1.00 59.56 79 PRO A O 1
ATOM 585 N N . ALA A 1 80 ? 12.867 7.535 -21.803 1.00 56.62 80 ALA A N 1
ATOM 586 C CA . ALA A 1 80 ? 12.527 8.074 -20.482 1.00 56.62 80 ALA A CA 1
ATOM 587 C C . ALA A 1 80 ? 12.193 9.586 -20.512 1.00 56.62 80 ALA A C 1
ATOM 589 O O . ALA A 1 80 ? 11.498 10.084 -19.634 1.00 56.62 80 ALA A O 1
ATOM 590 N N . ALA A 1 81 ? 12.632 10.319 -21.542 1.00 57.00 81 ALA A N 1
ATOM 591 C CA . ALA A 1 81 ? 12.269 11.720 -21.768 1.00 57.00 81 ALA A CA 1
ATOM 592 C C . ALA A 1 81 ? 10.794 11.912 -22.190 1.00 57.00 81 ALA A C 1
ATOM 594 O O . ALA A 1 81 ? 10.142 12.866 -21.760 1.00 57.00 81 ALA A O 1
ATOM 595 N N . ASP A 1 82 ? 10.239 10.974 -22.962 1.00 61.16 82 ASP A N 1
ATOM 596 C CA . ASP A 1 82 ? 8.830 10.978 -23.383 1.00 61.16 82 ASP A CA 1
ATOM 597 C C . ASP A 1 82 ? 7.892 10.459 -22.287 1.00 61.16 82 ASP A C 1
ATOM 599 O O . ASP A 1 82 ? 6.672 10.455 -22.441 1.00 61.16 82 ASP A O 1
ATOM 603 N N . PHE A 1 83 ? 8.443 10.060 -21.141 1.00 61.00 83 PHE A N 1
ATOM 604 C CA . PHE A 1 83 ? 7.697 9.558 -19.995 1.00 61.00 83 PHE A CA 1
ATOM 605 C C . PHE A 1 83 ? 6.694 10.586 -19.437 1.00 61.00 83 PHE A C 1
ATOM 607 O O . PHE A 1 83 ? 5.599 10.233 -18.994 1.00 61.00 83 PHE A O 1
ATOM 614 N N . SER A 1 84 ? 7.018 11.876 -19.569 1.00 57.12 84 SER A N 1
ATOM 615 C CA . SER A 1 84 ? 6.121 13.005 -19.286 1.00 57.12 84 SER A CA 1
ATOM 616 C C . SER A 1 84 ? 4.829 12.989 -20.122 1.00 57.12 84 SER A C 1
ATOM 618 O O . SER A 1 84 ? 3.793 13.448 -19.647 1.00 57.12 84 SER A O 1
ATOM 620 N N . ARG A 1 85 ? 4.832 12.404 -21.334 1.00 57.78 85 ARG A N 1
ATOM 621 C CA . ARG A 1 85 ? 3.625 12.271 -22.175 1.00 57.78 85 ARG A CA 1
ATOM 622 C C . ARG A 1 85 ? 2.645 11.219 -21.666 1.00 57.78 85 ARG A C 1
ATOM 624 O O . ARG A 1 85 ? 1.450 11.354 -21.912 1.00 57.78 85 ARG A O 1
ATOM 631 N N . TYR A 1 86 ? 3.120 10.190 -20.965 1.00 58.28 86 TYR A N 1
ATOM 632 C CA . TYR A 1 86 ? 2.255 9.136 -20.420 1.00 58.28 86 TYR A CA 1
ATOM 633 C C . TYR A 1 86 ? 1.535 9.575 -19.142 1.00 58.28 86 TYR A C 1
ATOM 635 O O . TYR A 1 86 ? 0.506 9.002 -18.787 1.00 58.28 86 TYR A O 1
ATOM 643 N N . PHE A 1 87 ? 2.032 10.623 -18.479 1.00 63.41 87 PHE A N 1
ATOM 644 C CA . PHE A 1 87 ? 1.424 11.202 -17.288 1.00 63.41 87 PHE A CA 1
ATOM 645 C C . PHE A 1 87 ? 1.056 12.669 -17.532 1.00 63.41 87 PHE A C 1
ATOM 647 O O . PHE A 1 87 ? 1.881 13.548 -17.282 1.00 63.41 87 PHE A O 1
ATOM 654 N N . PRO A 1 88 ? -0.192 12.957 -17.958 1.00 53.34 88 PRO A N 1
ATOM 655 C CA . PRO A 1 88 ? -0.608 14.252 -18.518 1.00 53.34 88 PRO A CA 1
ATOM 656 C C . PRO A 1 88 ? -0.588 15.457 -17.551 1.00 53.34 88 PRO A C 1
ATOM 658 O O . PRO A 1 88 ? -1.137 16.506 -17.868 1.00 53.34 88 PRO A O 1
ATOM 661 N N . LEU A 1 89 ? 0.052 15.346 -16.385 1.00 58.22 89 LEU A N 1
ATOM 662 C CA . LEU A 1 89 ? 0.203 16.421 -15.401 1.00 58.22 89 LEU A CA 1
ATOM 663 C C . LEU A 1 89 ? 1.661 16.721 -15.003 1.00 58.22 89 LEU A C 1
ATOM 665 O O . LEU A 1 89 ? 1.862 17.539 -14.110 1.00 58.22 89 LEU A O 1
ATOM 669 N N . ASN A 1 90 ? 2.675 16.063 -15.587 1.00 63.38 90 ASN A N 1
ATOM 670 C CA . ASN A 1 90 ? 4.050 16.075 -15.041 1.00 63.38 90 ASN A CA 1
ATOM 671 C C . ASN A 1 90 ? 4.087 15.730 -13.538 1.00 63.38 90 ASN A C 1
ATOM 673 O O . ASN A 1 90 ? 4.959 16.181 -12.800 1.00 63.38 90 ASN A O 1
ATOM 677 N N . LEU A 1 91 ? 3.117 14.931 -13.078 1.00 65.56 91 LEU A N 1
ATOM 678 C CA . LEU A 1 91 ? 2.945 14.585 -11.665 1.00 65.56 91 LEU A CA 1
ATOM 679 C C . LEU A 1 91 ? 4.163 13.838 -11.103 1.00 65.56 91 LEU A C 1
ATOM 681 O O . LEU A 1 91 ? 4.369 13.792 -9.894 1.00 65.56 91 LEU A O 1
ATOM 685 N N . PHE A 1 92 ? 4.958 13.268 -12.006 1.00 70.81 92 PHE A N 1
ATOM 686 C CA . PHE A 1 92 ? 6.181 12.560 -11.719 1.00 70.81 92 PHE A CA 1
ATOM 687 C C . PHE A 1 92 ? 7.343 13.208 -12.481 1.00 70.81 92 PHE A C 1
ATOM 689 O O . PHE A 1 92 ? 7.351 13.167 -13.714 1.00 70.81 92 PHE A O 1
ATOM 696 N N . PRO A 1 93 ? 8.319 13.805 -11.779 1.00 66.50 93 PRO A N 1
ATOM 697 C CA . PRO A 1 93 ? 9.524 14.342 -12.386 1.00 66.50 93 PRO A CA 1
ATOM 698 C C . PRO A 1 93 ? 10.277 13.260 -13.157 1.00 66.50 93 PRO A C 1
ATOM 700 O O . PRO A 1 93 ? 10.470 12.146 -12.660 1.00 66.50 93 PRO A O 1
ATOM 703 N N . VAL A 1 94 ? 10.713 13.609 -14.366 1.00 66.88 94 VAL A N 1
ATOM 704 C CA . VAL A 1 94 ? 11.579 12.758 -15.186 1.00 66.88 94 VAL A CA 1
ATOM 705 C C . VAL A 1 94 ? 12.931 12.598 -14.471 1.00 66.88 94 VAL A C 1
ATOM 707 O O . VAL A 1 94 ? 13.450 13.598 -13.964 1.00 66.88 94 VAL A O 1
ATOM 710 N N . PRO A 1 95 ? 13.513 11.383 -14.413 1.00 69.88 95 PRO A N 1
ATOM 711 C CA . PRO A 1 95 ? 14.848 11.185 -13.857 1.00 69.88 95 PRO A CA 1
ATOM 712 C C . PRO A 1 95 ? 15.864 12.049 -14.604 1.00 69.88 95 PRO A C 1
ATOM 714 O O . PRO A 1 95 ? 15.885 12.075 -15.835 1.00 69.88 95 PRO A O 1
ATOM 717 N N . GLY A 1 96 ? 16.711 12.755 -13.867 1.00 65.44 96 GLY A N 1
ATOM 718 C CA . GLY A 1 96 ? 17.711 13.647 -14.439 1.00 65.44 96 GLY A CA 1
ATOM 719 C C . GLY A 1 96 ? 18.912 13.794 -13.511 1.00 65.44 96 GLY A C 1
ATOM 720 O O . GLY A 1 96 ? 18.788 13.517 -12.320 1.00 65.44 96 GLY A O 1
ATOM 721 N N . PRO A 1 97 ? 20.070 14.237 -14.026 1.00 62.69 97 PRO A N 1
ATOM 722 C CA . PRO A 1 97 ? 21.280 14.397 -13.218 1.00 62.69 97 PRO A CA 1
ATOM 723 C C . PRO A 1 97 ? 21.079 15.333 -12.015 1.00 62.69 97 PRO A C 1
ATOM 725 O O . PRO A 1 97 ? 21.682 15.121 -10.971 1.00 62.69 97 PRO A O 1
ATOM 728 N N . GLU A 1 98 ? 20.173 16.305 -12.145 1.00 70.88 98 GLU A N 1
ATOM 729 C CA . GLU A 1 98 ? 19.818 17.284 -11.107 1.00 70.88 98 GLU A CA 1
ATOM 730 C C . GLU A 1 98 ? 18.682 16.814 -10.173 1.00 70.88 98 GLU A C 1
ATOM 732 O O . GLU A 1 98 ? 18.204 17.571 -9.327 1.00 70.88 98 GLU A O 1
ATOM 737 N N . SER A 1 99 ? 18.183 15.584 -10.333 1.00 77.50 99 SER A N 1
ATOM 738 C CA . SER A 1 99 ? 17.123 15.058 -9.473 1.00 77.50 99 SER A CA 1
ATOM 739 C C . SER A 1 99 ? 17.661 14.711 -8.086 1.00 77.50 99 SER A C 1
ATOM 741 O O . SER A 1 99 ? 18.696 14.060 -7.943 1.00 77.50 99 SER A O 1
ATOM 743 N N . PHE A 1 100 ? 16.881 15.036 -7.052 1.00 78.19 100 PHE A N 1
ATOM 744 C CA . PHE A 1 100 ? 17.135 14.621 -5.667 1.00 78.19 100 PHE A CA 1
ATOM 745 C C . PHE A 1 100 ? 17.279 13.091 -5.513 1.00 78.19 100 PHE A C 1
ATOM 747 O O . PHE A 1 100 ? 18.026 12.629 -4.654 1.00 78.19 100 PHE A O 1
ATOM 754 N N . LEU A 1 101 ? 16.593 12.303 -6.347 1.00 78.56 101 LEU A N 1
ATOM 755 C CA . LEU A 1 101 ? 16.644 10.835 -6.327 1.00 78.56 101 LEU A CA 1
ATOM 756 C C . LEU A 1 101 ? 17.721 10.260 -7.270 1.00 78.56 101 LEU A C 1
ATOM 758 O O . LEU A 1 101 ? 17.825 9.042 -7.404 1.00 78.56 101 LEU A O 1
ATOM 762 N N . GLY A 1 102 ? 18.501 11.113 -7.947 1.00 77.31 102 GLY A N 1
ATOM 763 C CA . GLY A 1 102 ? 19.550 10.733 -8.898 1.00 77.31 102 GLY A CA 1
ATOM 764 C C . GLY A 1 102 ? 19.082 10.564 -10.352 1.00 77.31 102 GLY A C 1
ATOM 765 O O . GLY A 1 102 ? 17.993 10.963 -10.739 1.00 77.31 102 GLY A O 1
ATOM 766 N N . GLY A 1 103 ? 19.916 9.960 -11.199 1.00 75.00 103 GLY A N 1
ATOM 767 C CA . GLY A 1 103 ? 19.603 9.776 -12.626 1.00 75.00 103 GLY A CA 1
ATOM 768 C C . GLY A 1 103 ? 18.902 8.459 -12.980 1.00 75.00 103 GLY A C 1
ATOM 769 O O . GLY A 1 103 ? 18.556 8.252 -14.139 1.00 75.00 103 GLY A O 1
ATOM 770 N N . ASP A 1 104 ? 18.727 7.547 -12.020 1.00 81.81 104 ASP A N 1
ATOM 771 C CA . ASP A 1 104 ? 18.273 6.181 -12.297 1.00 81.81 104 ASP A CA 1
ATOM 772 C C . ASP A 1 104 ? 16.740 6.042 -12.312 1.00 81.81 104 ASP A C 1
ATOM 774 O O . ASP A 1 104 ? 16.033 6.468 -11.390 1.00 81.81 104 ASP A O 1
ATOM 778 N N . LEU A 1 105 ? 16.233 5.384 -13.358 1.00 81.00 105 LEU A N 1
ATOM 779 C CA . LEU A 1 105 ? 14.809 5.158 -13.598 1.00 81.00 105 LEU A CA 1
ATOM 780 C C . LEU A 1 105 ? 14.189 4.217 -12.558 1.00 81.00 105 LEU A C 1
ATOM 782 O O . LEU A 1 105 ? 13.061 4.451 -12.125 1.00 81.00 105 LEU A O 1
ATOM 786 N N . ILE A 1 106 ? 14.915 3.175 -12.135 1.00 85.81 106 ILE A N 1
ATOM 787 C CA . ILE A 1 106 ? 14.397 2.187 -11.175 1.00 85.81 106 ILE A CA 1
ATOM 788 C C . ILE A 1 106 ? 14.134 2.869 -9.832 1.00 85.81 106 ILE A C 1
ATOM 790 O O . ILE A 1 106 ? 13.059 2.706 -9.254 1.00 85.81 106 ILE A O 1
ATOM 794 N N . THR A 1 107 ? 15.086 3.681 -9.370 1.00 88.81 107 THR A N 1
ATOM 795 C CA . THR A 1 107 ? 14.976 4.445 -8.120 1.00 88.81 107 THR A CA 1
ATOM 796 C C . THR A 1 107 ? 13.779 5.405 -8.137 1.00 88.81 107 THR A C 1
ATOM 798 O O . THR A 1 107 ? 12.979 5.415 -7.198 1.00 88.81 107 THR A O 1
ATOM 801 N N . HIS A 1 108 ? 13.596 6.158 -9.226 1.00 87.19 108 HIS A N 1
ATOM 802 C CA . HIS A 1 108 ? 12.451 7.064 -9.393 1.00 87.19 108 HIS A CA 1
ATOM 803 C C . HIS A 1 108 ? 11.127 6.311 -9.422 1.00 87.19 108 HIS A C 1
ATOM 805 O O . HIS A 1 108 ? 10.180 6.681 -8.727 1.00 87.19 108 HIS A O 1
ATOM 811 N N . GLY A 1 109 ? 11.068 5.238 -10.208 1.00 87.56 109 GLY A N 1
ATOM 812 C CA . GLY A 1 109 ? 9.873 4.425 -10.344 1.00 87.56 109 GLY A CA 1
ATOM 813 C C . GLY A 1 109 ? 9.456 3.782 -9.024 1.00 87.56 109 GLY A C 1
ATOM 814 O O . GLY A 1 109 ? 8.278 3.808 -8.659 1.00 87.56 109 GLY A O 1
ATOM 815 N N . LEU A 1 110 ? 10.416 3.240 -8.270 1.00 91.81 110 LEU A N 1
ATOM 816 C CA . LEU A 1 110 ? 10.171 2.669 -6.949 1.00 91.81 110 LEU A CA 1
ATOM 817 C C . LEU A 1 110 ? 9.641 3.727 -5.979 1.00 91.81 110 LEU A C 1
ATOM 819 O O . LEU A 1 110 ? 8.630 3.500 -5.317 1.00 91.81 110 LEU A O 1
ATOM 823 N N . PHE A 1 111 ? 10.291 4.889 -5.921 1.00 91.81 111 PHE A N 1
ATOM 824 C CA . PHE A 1 111 ? 9.889 5.969 -5.028 1.00 91.81 111 PHE A CA 1
ATOM 825 C C . PHE A 1 111 ? 8.464 6.448 -5.318 1.00 91.81 111 PHE A C 1
ATOM 827 O O . PHE A 1 111 ? 7.624 6.463 -4.420 1.00 91.81 111 PHE A O 1
ATOM 834 N N . TRP A 1 112 ? 8.165 6.798 -6.571 1.00 90.38 112 TRP A N 1
ATOM 835 C CA . TRP A 1 112 ? 6.861 7.348 -6.941 1.00 90.38 112 TRP A CA 1
ATOM 836 C C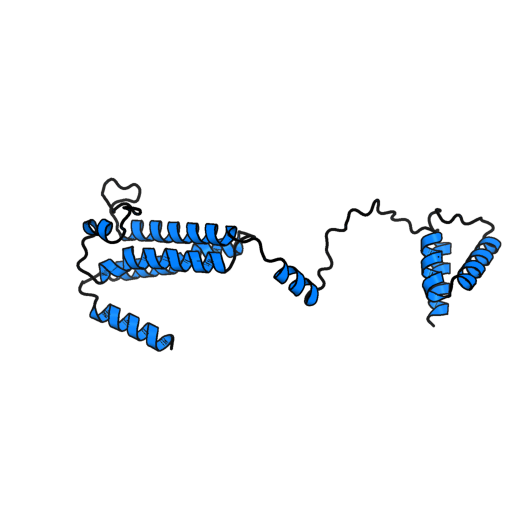 . TRP A 1 112 ? 5.736 6.326 -6.833 1.00 90.38 112 TRP A C 1
ATOM 838 O O . TRP A 1 112 ? 4.652 6.664 -6.355 1.00 90.38 112 TRP A O 1
ATOM 848 N N . SER A 1 113 ? 5.989 5.069 -7.205 1.00 93.25 113 SER A N 1
ATOM 849 C CA . SER A 1 113 ? 4.999 4.004 -7.028 1.00 93.25 113 SER A CA 1
ATOM 850 C C . SER A 1 113 ? 4.680 3.765 -5.553 1.00 93.25 113 SER A C 1
ATOM 852 O O . SER A 1 113 ? 3.504 3.721 -5.193 1.00 93.25 113 SER A O 1
ATOM 854 N N . LEU A 1 114 ? 5.689 3.702 -4.676 1.00 95.44 114 LEU A N 1
ATOM 855 C CA . LEU A 1 114 ? 5.477 3.558 -3.234 1.00 95.44 114 LEU A CA 1
ATOM 856 C C . LEU A 1 114 ? 4.829 4.791 -2.604 1.00 95.44 114 LEU A C 1
ATOM 858 O O . LEU A 1 114 ? 4.002 4.643 -1.702 1.00 95.44 114 LEU A O 1
ATOM 862 N N . LEU A 1 115 ? 5.164 5.993 -3.072 1.00 94.31 115 LEU A N 1
ATOM 863 C CA . LEU A 1 115 ? 4.554 7.235 -2.604 1.00 94.31 115 LEU A CA 1
ATOM 864 C C . LEU A 1 115 ? 3.060 7.252 -2.926 1.00 94.31 115 LEU A C 1
ATOM 866 O O . LEU A 1 115 ? 2.248 7.491 -2.034 1.00 94.31 115 LEU A O 1
ATOM 870 N N . VAL A 1 116 ? 2.684 6.934 -4.167 1.00 94.25 116 VAL A N 1
ATOM 871 C CA . VAL A 1 116 ? 1.275 6.855 -4.577 1.00 94.25 116 VAL A CA 1
ATOM 872 C C . VAL A 1 116 ? 0.553 5.733 -3.842 1.00 94.25 116 VAL A C 1
ATOM 874 O O . VAL A 1 116 ? -0.549 5.952 -3.338 1.00 94.25 116 VAL A O 1
ATOM 877 N N . ASN A 1 117 ? 1.185 4.564 -3.707 1.00 97.06 117 ASN A N 1
ATOM 878 C CA . ASN A 1 117 ? 0.644 3.447 -2.938 1.00 97.06 117 ASN A CA 1
ATOM 879 C C . ASN A 1 117 ? 0.319 3.869 -1.505 1.00 97.06 117 ASN A C 1
ATOM 881 O O . ASN A 1 117 ? -0.816 3.747 -1.051 1.00 97.06 117 ASN A O 1
ATOM 885 N N . THR A 1 118 ? 1.301 4.447 -0.819 1.00 96.56 118 THR A N 1
ATOM 886 C CA . THR A 1 118 ? 1.166 4.878 0.571 1.00 96.56 118 THR A CA 1
ATOM 887 C C . THR A 1 118 ? 0.134 5.996 0.706 1.00 96.56 118 THR A C 1
ATOM 889 O O . THR A 1 118 ? -0.690 5.958 1.617 1.00 96.56 118 THR A O 1
ATOM 892 N N . ALA A 1 119 ? 0.110 6.963 -0.214 1.00 95.25 119 ALA A N 1
ATOM 893 C CA . ALA A 1 119 ? -0.860 8.054 -0.205 1.00 95.25 119 ALA A CA 1
ATOM 894 C C . ALA A 1 119 ? -2.298 7.544 -0.371 1.00 95.25 119 ALA A C 1
ATOM 896 O O . ALA A 1 119 ? -3.178 7.924 0.402 1.00 95.25 119 ALA A O 1
ATOM 897 N N . PHE A 1 120 ? -2.548 6.645 -1.326 1.00 95.19 120 PHE A N 1
ATOM 898 C CA . PHE A 1 120 ? -3.869 6.043 -1.530 1.00 95.19 120 PHE A CA 1
ATOM 899 C C . PHE A 1 120 ? -4.241 5.080 -0.403 1.00 95.19 120 PHE A C 1
ATOM 901 O O . PHE A 1 120 ? -5.402 5.042 0.008 1.00 95.19 120 PHE A O 1
ATOM 908 N N . PHE A 1 121 ? -3.263 4.369 0.159 1.00 95.56 121 PHE A N 1
ATOM 909 C CA . PHE A 1 121 ? -3.449 3.563 1.357 1.00 95.56 121 PHE A CA 1
ATOM 910 C C . PHE A 1 121 ? -3.916 4.412 2.537 1.00 95.56 121 PHE A C 1
ATOM 912 O O . PHE A 1 121 ? -4.919 4.077 3.171 1.00 95.56 121 PHE A O 1
ATOM 919 N N . ILE A 1 122 ? -3.246 5.534 2.803 1.00 94.19 122 ILE A N 1
ATOM 920 C CA . ILE A 1 122 ? -3.597 6.464 3.878 1.00 94.19 122 ILE A CA 1
ATOM 921 C C . ILE A 1 122 ? -4.952 7.115 3.601 1.00 94.19 122 ILE A C 1
ATOM 923 O O . ILE A 1 122 ? -5.828 7.081 4.464 1.00 94.19 122 ILE A O 1
ATOM 927 N N . ALA A 1 123 ? -5.164 7.656 2.401 1.00 93.50 123 ALA A N 1
ATOM 928 C CA . ALA A 1 123 ? -6.408 8.321 2.025 1.00 93.50 123 ALA A CA 1
ATOM 929 C C . ALA A 1 123 ? -7.610 7.367 2.096 1.00 93.50 123 ALA A C 1
ATOM 931 O O . ALA A 1 123 ? -8.629 7.701 2.699 1.00 93.50 123 ALA A O 1
ATOM 932 N N . GLY A 1 124 ? -7.484 6.150 1.560 1.00 92.19 124 GLY A N 1
ATOM 933 C CA . GLY A 1 124 ? -8.528 5.127 1.627 1.00 92.19 124 GLY A CA 1
ATOM 934 C C . GLY A 1 124 ? -8.751 4.593 3.045 1.00 92.19 124 GLY A C 1
ATOM 935 O O . GLY A 1 124 ? -9.894 4.350 3.443 1.00 92.19 124 GLY A O 1
ATOM 936 N N . SER A 1 125 ? -7.686 4.491 3.847 1.00 90.38 125 SER A N 1
ATOM 937 C CA . SER A 1 125 ? -7.784 4.112 5.261 1.00 90.38 125 SER A CA 1
ATOM 938 C C . SER A 1 125 ? -8.491 5.182 6.104 1.00 90.38 125 SER A C 1
ATOM 940 O O . SER A 1 125 ? -9.277 4.859 6.992 1.00 90.38 125 SER A O 1
ATOM 942 N N . LEU A 1 126 ? -8.280 6.466 5.793 1.00 88.50 126 LEU A N 1
ATOM 943 C CA . LEU A 1 126 ? -8.909 7.603 6.474 1.00 88.50 126 LEU A CA 1
ATOM 944 C C . LEU A 1 126 ? -10.318 7.936 5.961 1.00 88.50 126 LEU A C 1
ATOM 946 O O . LEU A 1 126 ? -11.106 8.517 6.705 1.00 88.50 126 LEU A O 1
ATOM 950 N N . SER A 1 127 ? -10.646 7.566 4.720 1.00 83.88 127 SER A N 1
ATOM 951 C CA . SER A 1 127 ? -11.906 7.921 4.049 1.00 83.88 127 SER A CA 1
ATOM 952 C C . SER A 1 127 ? -13.153 7.360 4.744 1.00 83.88 127 SER A C 1
ATOM 954 O O . SER A 1 127 ? -14.231 7.950 4.651 1.00 83.88 127 SER A O 1
ATOM 956 N N . ARG A 1 128 ? -13.040 6.254 5.492 1.00 65.38 128 ARG A N 1
ATOM 957 C CA . ARG A 1 128 ? -14.149 5.736 6.306 1.00 65.38 128 ARG A CA 1
ATOM 958 C C . ARG A 1 128 ? -13.712 5.374 7.717 1.00 65.38 128 ARG A C 1
ATOM 960 O O . ARG A 1 128 ? -12.768 4.619 7.922 1.00 65.38 128 ARG A O 1
ATOM 967 N N . ARG A 1 129 ? -14.496 5.836 8.696 1.00 56.66 129 ARG A N 1
ATOM 968 C CA . ARG A 1 129 ? -14.563 5.197 10.016 1.00 56.66 129 ARG A CA 1
ATOM 969 C C . ARG A 1 129 ? -15.283 3.840 9.857 1.00 56.66 129 ARG A C 1
ATOM 971 O O . ARG A 1 129 ? -16.220 3.780 9.059 1.00 56.66 129 ARG A O 1
ATOM 978 N N . PRO A 1 130 ? -14.872 2.779 10.577 1.00 54.06 130 PRO A N 1
ATOM 979 C CA . PRO A 1 130 ? -15.530 1.465 10.532 1.00 54.06 130 PRO A CA 1
ATOM 980 C C . PRO A 1 130 ? -17.043 1.599 10.757 1.00 54.06 130 PRO A C 1
ATOM 982 O O . PRO A 1 130 ? -17.468 2.400 11.599 1.00 54.06 130 PRO A O 1
ATOM 985 N N . LEU A 1 131 ? -17.849 0.886 9.958 1.00 56.16 131 LEU A N 1
ATOM 986 C CA . LEU A 1 131 ? -19.292 1.123 9.883 1.00 56.16 131 LEU A CA 1
ATOM 987 C C . LEU A 1 131 ? -20.000 0.666 11.176 1.00 56.16 131 LEU A C 1
ATOM 989 O O . LEU A 1 131 ? -19.664 -0.384 11.720 1.00 56.16 131 LEU A O 1
ATOM 993 N N . PRO A 1 132 ? -21.034 1.391 11.649 1.00 51.34 132 PRO A N 1
ATOM 994 C CA . PRO A 1 132 ? -21.843 0.987 12.805 1.00 51.34 132 PRO A CA 1
ATOM 995 C C . PRO A 1 132 ? -22.434 -0.423 12.675 1.00 51.34 132 PRO A C 1
ATOM 997 O O . PRO A 1 132 ? -22.557 -1.124 13.674 1.00 51.34 132 PRO A O 1
ATOM 1000 N N . LEU A 1 133 ? -22.736 -0.863 11.448 1.00 54.94 133 LEU A N 1
ATOM 1001 C CA . LEU A 1 133 ? -23.289 -2.191 11.170 1.00 54.94 133 LEU A CA 1
ATOM 1002 C C . LEU A 1 133 ? -22.324 -3.332 11.550 1.00 54.94 133 LEU A C 1
ATOM 1004 O O . LEU A 1 133 ? -22.764 -4.359 12.055 1.00 54.94 133 LEU A O 1
ATOM 1008 N N . GLU A 1 134 ? -21.012 -3.125 11.385 1.00 51.34 134 GLU A N 1
ATOM 1009 C CA . GLU A 1 134 ? -19.976 -4.096 11.772 1.00 51.34 134 GLU A CA 1
ATOM 1010 C C . GLU A 1 134 ? -19.839 -4.186 13.300 1.00 51.34 134 GLU A C 1
ATOM 1012 O O . GLU A 1 134 ? -19.545 -5.253 13.829 1.00 51.34 134 GLU A O 1
ATOM 1017 N N . ARG A 1 135 ? -20.127 -3.097 14.033 1.00 59.66 135 ARG A N 1
ATOM 1018 C CA . ARG A 1 135 ? -20.197 -3.128 15.506 1.00 59.66 135 ARG A CA 1
ATOM 1019 C C . ARG A 1 135 ? -21.429 -3.874 16.006 1.00 59.66 135 ARG A C 1
ATOM 1021 O O . ARG A 1 135 ? -21.311 -4.614 16.973 1.00 59.66 135 ARG A O 1
ATOM 1028 N N . VAL A 1 136 ? -22.575 -3.699 15.342 1.00 60.22 136 VAL A N 1
ATOM 1029 C CA . VAL A 1 136 ? -23.833 -4.380 15.697 1.00 60.22 136 VAL A CA 1
ATOM 1030 C C . VAL A 1 136 ? -23.745 -5.889 15.427 1.00 60.22 136 VAL A C 1
ATOM 1032 O O . VAL A 1 136 ? -24.218 -6.684 16.233 1.00 60.22 136 VAL A O 1
ATOM 1035 N N . GLN A 1 137 ? -23.087 -6.312 14.342 1.00 51.88 137 GLN A N 1
ATOM 1036 C CA . GLN A 1 137 ? -22.854 -7.739 14.079 1.00 51.88 137 GLN A CA 1
ATOM 1037 C C . GLN A 1 137 ? -21.768 -8.343 14.976 1.00 51.88 137 GLN A C 1
ATOM 1039 O O . GLN A 1 137 ? -21.930 -9.471 15.433 1.00 51.88 137 GLN A O 1
ATOM 1044 N N . ALA A 1 138 ? -20.704 -7.601 15.301 1.00 54.69 138 ALA A N 1
ATOM 1045 C CA . ALA A 1 138 ? -19.706 -8.066 16.263 1.00 54.69 138 ALA A CA 1
ATOM 1046 C C . ALA A 1 138 ? -20.309 -8.271 17.666 1.00 54.69 138 ALA A C 1
ATOM 1048 O O . ALA A 1 138 ? -19.981 -9.263 18.309 1.00 54.69 138 ALA A O 1
ATOM 1049 N N . SER A 1 139 ? -21.251 -7.420 18.100 1.00 56.47 139 SER A N 1
ATOM 1050 C CA . SER A 1 139 ? -21.965 -7.595 19.377 1.00 56.47 139 SER A CA 1
ATOM 1051 C C . SER A 1 139 ? -22.935 -8.782 19.419 1.00 56.47 139 SER A C 1
ATOM 1053 O O . SER A 1 139 ? -23.391 -9.139 20.498 1.00 56.47 139 SER A O 1
ATOM 1055 N N . LEU A 1 140 ? -23.267 -9.385 18.270 1.00 60.12 140 LEU A N 1
ATOM 1056 C CA . LEU A 1 140 ? -24.120 -10.580 18.199 1.00 60.12 140 LEU A CA 1
ATOM 1057 C C . LEU A 1 140 ? -23.321 -11.891 18.256 1.00 60.12 140 LEU A C 1
ATOM 1059 O O . LEU A 1 140 ? -23.879 -12.915 18.632 1.00 60.12 140 LEU A O 1
ATOM 1063 N N . PHE A 1 141 ? -22.035 -11.871 17.886 1.00 56.25 141 PHE A N 1
ATOM 1064 C CA . PHE A 1 141 ? -21.191 -13.074 17.807 1.00 56.25 141 PHE A CA 1
ATOM 1065 C C . PHE A 1 141 ? -20.063 -13.119 18.841 1.00 56.25 141 PHE A C 1
ATOM 1067 O O . PHE A 1 141 ? -19.547 -14.194 19.134 1.00 56.25 141 PHE A O 1
ATOM 1074 N N . VAL A 1 142 ? -19.688 -11.977 19.412 1.00 53.25 142 VAL A N 1
ATOM 1075 C CA . VAL A 1 142 ? -18.755 -11.888 20.533 1.00 53.25 142 VAL A CA 1
ATOM 1076 C C . VAL A 1 142 ? -19.447 -11.042 21.598 1.00 53.25 142 VAL A C 1
ATOM 1078 O O . VAL A 1 142 ? -19.666 -9.851 21.361 1.00 53.25 142 VAL A O 1
ATOM 1081 N N . PRO A 1 143 ? -19.814 -11.603 22.763 1.00 53.72 143 PRO A N 1
ATOM 1082 C CA . PRO A 1 143 ? -20.146 -10.783 23.914 1.00 53.72 143 PRO A CA 1
ATOM 1083 C C . PRO A 1 143 ? -18.894 -9.973 24.250 1.00 53.72 143 PRO A C 1
ATOM 1085 O O . PRO A 1 143 ? -17.919 -10.494 24.790 1.00 53.72 143 PRO A O 1
ATOM 1088 N N . THR A 1 144 ? -18.870 -8.702 23.861 1.00 51.22 144 THR A N 1
ATOM 1089 C CA . THR A 1 144 ? -17.868 -7.770 24.364 1.00 51.22 144 THR A CA 1
ATOM 1090 C C . THR A 1 144 ? -18.269 -7.428 25.791 1.00 51.22 144 THR A C 1
ATOM 1092 O O . THR A 1 144 ? -18.874 -6.385 26.040 1.00 51.22 144 THR A O 1
ATOM 1095 N N . ASP A 1 145 ? -17.908 -8.288 26.738 1.00 54.16 145 ASP A N 1
ATOM 1096 C CA . ASP A 1 145 ? -17.689 -7.863 28.117 1.00 54.16 145 ASP A CA 1
ATOM 1097 C C . ASP A 1 145 ? -16.464 -6.951 28.132 1.00 54.16 145 ASP A C 1
ATOM 1099 O O . ASP A 1 145 ? -15.349 -7.393 28.368 1.00 54.16 145 ASP A O 1
ATOM 1103 N N . VAL A 1 146 ? -16.677 -5.697 27.733 1.00 53.00 146 VAL A N 1
ATOM 1104 C CA . VAL A 1 146 ? -16.097 -4.460 28.276 1.00 53.00 146 VAL A CA 1
ATOM 1105 C C . VAL A 1 146 ? -16.538 -3.304 27.375 1.00 53.00 146 VAL A C 1
ATOM 1107 O O . VAL A 1 146 ? -15.759 -2.682 26.649 1.00 53.00 146 VAL A O 1
ATOM 1110 N N . ALA A 1 147 ? -17.825 -2.963 27.443 1.00 50.94 147 ALA A N 1
ATOM 1111 C CA . ALA A 1 147 ? -18.158 -1.550 27.350 1.00 50.94 147 ALA A CA 1
ATOM 1112 C C . ALA A 1 147 ? -17.378 -0.833 28.473 1.00 50.94 147 ALA A C 1
ATOM 1114 O O . ALA A 1 147 ? -17.371 -1.332 29.602 1.00 50.94 147 ALA A O 1
ATOM 1115 N N . PRO A 1 148 ? -16.714 0.313 28.222 1.00 45.28 148 PRO A N 1
ATOM 1116 C CA . PRO A 1 148 ? -16.347 1.188 29.319 1.00 45.28 148 PRO A CA 1
ATOM 1117 C C . PRO A 1 148 ? -17.661 1.503 30.014 1.00 45.28 148 PRO A C 1
ATOM 1119 O O . PRO A 1 148 ? -18.560 2.067 29.383 1.00 45.28 148 PRO A O 1
ATOM 1122 N N . TYR A 1 149 ? -17.789 1.038 31.255 1.00 43.44 149 TYR A N 1
ATOM 1123 C CA . TYR A 1 149 ? -18.952 1.288 32.082 1.00 43.44 149 TYR A CA 1
ATOM 1124 C C . TYR A 1 149 ? -19.383 2.744 31.866 1.00 43.44 149 TYR A C 1
ATOM 1126 O O . TYR A 1 149 ? -18.520 3.635 31.934 1.00 43.44 149 TYR A O 1
ATOM 1134 N N . PRO A 1 150 ? -20.679 3.029 31.614 1.00 44.81 150 PRO A N 1
ATOM 1135 C CA . PRO A 1 150 ? -21.158 4.370 31.899 1.00 44.81 150 PRO A CA 1
ATOM 1136 C C . PRO A 1 150 ? -20.680 4.649 33.317 1.00 44.81 150 PRO A C 1
ATOM 1138 O O . PRO A 1 150 ? -20.744 3.756 34.164 1.00 44.81 150 PRO A O 1
ATOM 1141 N N . THR A 1 151 ? -20.109 5.822 33.556 1.00 45.09 151 THR A N 1
ATOM 1142 C CA . THR A 1 151 ? -19.720 6.274 34.887 1.00 45.09 151 THR A CA 1
ATOM 1143 C C . THR A 1 151 ? -20.982 6.398 35.742 1.00 45.09 151 THR A C 1
ATOM 1145 O O . THR A 1 151 ? -21.472 7.479 36.056 1.00 45.09 151 THR A O 1
ATOM 1148 N N . LEU A 1 152 ? -21.528 5.245 36.118 1.00 48.91 152 LEU A N 1
ATOM 1149 C CA . LEU A 1 152 ? -22.409 5.023 37.228 1.00 48.91 152 LEU A CA 1
ATOM 1150 C C . LEU A 1 152 ? -21.548 5.385 38.418 1.00 48.91 152 LEU A C 1
ATOM 1152 O O . LEU A 1 152 ? -20.662 4.645 38.842 1.00 48.91 152 LEU A O 1
ATOM 1156 N N . LYS A 1 153 ? -21.725 6.642 38.820 1.00 44.03 153 LYS A N 1
ATOM 1157 C CA . LYS A 1 153 ? -21.601 7.122 40.186 1.00 44.03 153 LYS A CA 1
ATOM 1158 C C . LYS A 1 153 ? -21.145 6.012 41.126 1.00 44.03 153 LYS A C 1
ATOM 1160 O O . LYS A 1 153 ? -21.957 5.200 41.541 1.00 44.03 153 LYS A O 1
ATOM 1165 N N . ARG A 1 154 ? -19.872 6.090 41.514 1.00 42.25 154 ARG A N 1
ATOM 1166 C CA . ARG A 1 154 ? -19.395 5.616 42.812 1.00 42.25 154 ARG A CA 1
ATOM 1167 C C . ARG A 1 154 ? -19.660 4.121 43.026 1.00 42.25 154 ARG A C 1
ATOM 1169 O O . ARG A 1 154 ? -20.694 3.728 43.548 1.00 42.25 154 ARG A O 1
ATOM 1176 N N . PHE A 1 155 ? -18.648 3.315 42.723 1.00 41.88 155 PHE A N 1
ATOM 1177 C CA . PHE A 1 155 ? -18.414 2.054 43.421 1.00 41.88 155 PHE A CA 1
ATOM 1178 C C . PHE A 1 155 ? -18.636 2.274 44.931 1.00 41.88 155 PHE A C 1
ATOM 1180 O O . PHE A 1 155 ? -17.766 2.788 45.634 1.00 41.88 155 PHE A O 1
ATOM 1187 N N . ARG A 1 156 ? -19.830 1.939 45.425 1.00 50.53 156 ARG A N 1
ATOM 1188 C CA . ARG A 1 156 ? -20.016 1.534 46.809 1.00 50.53 156 ARG A CA 1
ATOM 1189 C C . ARG A 1 156 ? -19.573 0.080 46.809 1.00 50.53 156 ARG A C 1
ATOM 1191 O O . ARG A 1 156 ? -20.339 -0.807 46.471 1.00 50.53 156 ARG A O 1
ATOM 1198 N N . THR A 1 157 ? -18.321 -0.165 47.175 1.00 53.81 157 THR A N 1
ATOM 1199 C CA . THR A 1 157 ? -17.774 -1.491 47.527 1.00 53.81 157 THR A CA 1
ATOM 1200 C C . THR A 1 157 ? -18.463 -2.109 48.753 1.00 53.81 157 THR A C 1
ATOM 1202 O O . THR A 1 157 ? -17.966 -3.061 49.345 1.00 53.81 157 THR A O 1
ATOM 1205 N N . THR A 1 158 ? -19.605 -1.565 49.159 1.00 67.00 158 THR A N 1
ATOM 1206 C CA . THR A 1 158 ? -20.335 -1.952 50.345 1.00 67.00 158 THR A CA 1
ATOM 1207 C C . THR A 1 158 ? -21.776 -2.176 49.926 1.00 67.00 158 THR A C 1
ATOM 1209 O O . THR A 1 158 ? -22.506 -1.218 49.683 1.00 67.00 158 THR A O 1
ATOM 1212 N N . VAL A 1 159 ? -22.130 -3.453 49.783 1.00 78.88 159 VAL A N 1
ATOM 1213 C CA . VAL A 1 159 ? -23.508 -3.917 49.598 1.00 78.88 159 VAL A CA 1
ATOM 1214 C C . VAL A 1 159 ? -24.334 -3.367 50.756 1.00 78.88 159 VAL A C 1
ATOM 1216 O O . VAL A 1 159 ? -23.883 -3.432 51.900 1.00 78.88 159 VAL A O 1
ATOM 1219 N N . THR A 1 160 ? -25.491 -2.779 50.477 1.00 87.38 160 THR A N 1
ATOM 1220 C CA . THR A 1 160 ? -26.389 -2.251 51.510 1.00 87.38 160 THR A CA 1
ATOM 1221 C C . THR A 1 160 ? -27.428 -3.290 51.921 1.00 87.38 160 THR A C 1
ATOM 1223 O O . THR A 1 160 ? -27.608 -4.315 51.258 1.00 87.38 160 THR A O 1
ATOM 1226 N N . VAL A 1 161 ? -28.105 -3.057 53.046 1.00 86.88 161 VAL A N 1
ATOM 1227 C CA . VAL A 1 161 ? -29.185 -3.946 53.498 1.00 86.88 161 VAL A CA 1
ATOM 1228 C C . VAL A 1 161 ? -30.332 -3.984 52.482 1.00 86.88 161 VAL A C 1
ATOM 1230 O O . VAL A 1 161 ? -30.904 -5.052 52.262 1.00 86.88 161 VAL A O 1
ATOM 1233 N N . ASP A 1 162 ? -30.647 -2.857 51.837 1.00 87.44 162 ASP A N 1
ATOM 1234 C CA . ASP A 1 162 ? -31.691 -2.810 50.810 1.00 87.44 162 ASP A CA 1
ATOM 1235 C C . ASP A 1 162 ? -31.315 -3.613 49.561 1.00 87.44 162 ASP A C 1
ATOM 1237 O O . ASP A 1 162 ? -32.168 -4.340 49.054 1.00 87.44 162 ASP A O 1
ATOM 1241 N N . ASP A 1 163 ? -30.045 -3.589 49.138 1.00 87.69 163 ASP A N 1
ATOM 1242 C CA . ASP A 1 163 ? -29.575 -4.415 48.013 1.00 87.69 163 ASP A CA 1
ATOM 1243 C C . ASP A 1 163 ? -29.798 -5.915 48.294 1.00 87.69 163 ASP A C 1
ATOM 1245 O O . ASP A 1 163 ? -30.241 -6.668 47.424 1.00 87.69 163 ASP A O 1
ATOM 1249 N N . LEU A 1 164 ? -29.536 -6.363 49.532 1.00 87.94 164 LEU A N 1
ATOM 1250 C CA . LEU A 1 164 ? -29.798 -7.746 49.947 1.00 87.94 164 LEU A CA 1
ATOM 1251 C C . LEU A 1 164 ? -31.297 -8.053 50.003 1.00 87.94 164 LEU A C 1
ATOM 1253 O O . LEU A 1 164 ? -31.715 -9.138 49.597 1.00 87.94 164 LEU A O 1
ATOM 1257 N N . ARG A 1 165 ? -32.116 -7.119 50.500 1.00 89.50 165 ARG A N 1
ATOM 1258 C CA . ARG A 1 165 ? -33.570 -7.298 50.582 1.00 89.50 165 ARG A CA 1
ATOM 1259 C C . ARG A 1 165 ? -34.183 -7.406 49.186 1.00 89.50 165 ARG A C 1
ATOM 1261 O O . ARG A 1 165 ? -35.018 -8.276 48.962 1.00 89.50 165 ARG A O 1
ATOM 1268 N N . GLU A 1 166 ? -33.744 -6.580 48.243 1.00 89.00 166 GLU A N 1
ATOM 1269 C CA . GLU A 1 166 ? -34.193 -6.633 46.850 1.00 89.00 166 GLU A CA 1
ATOM 1270 C C . GLU A 1 166 ? -33.772 -7.947 46.179 1.00 89.00 166 GLU A C 1
ATOM 1272 O O . GLU A 1 166 ? -34.606 -8.624 45.572 1.00 89.00 166 GLU A O 1
ATOM 1277 N N . ALA A 1 167 ? -32.519 -8.372 46.378 1.00 87.94 167 ALA A N 1
ATOM 1278 C CA . ALA A 1 167 ? -32.025 -9.642 45.857 1.00 87.94 167 ALA A CA 1
ATOM 1279 C C . ALA A 1 167 ? -32.853 -10.831 46.369 1.00 87.94 167 ALA A C 1
ATOM 1281 O O . ALA A 1 167 ? -33.321 -11.639 45.572 1.00 87.94 167 ALA A O 1
ATOM 1282 N N . VAL A 1 168 ? -33.098 -10.927 47.680 1.00 89.38 168 VAL A N 1
ATOM 1283 C CA . VAL A 1 168 ? -33.883 -12.028 48.266 1.00 89.38 168 VAL A CA 1
ATOM 1284 C C . VAL A 1 168 ? -35.361 -11.940 47.863 1.00 89.38 168 VAL A C 1
ATOM 1286 O O . VAL A 1 168 ? -35.980 -12.966 47.580 1.00 89.38 168 VAL A O 1
ATOM 1289 N N . ALA A 1 169 ? -35.938 -10.736 47.769 1.00 90.50 169 ALA A N 1
ATOM 1290 C CA . ALA A 1 169 ? -37.312 -10.527 47.298 1.00 90.50 169 ALA A CA 1
ATOM 1291 C C . ALA A 1 169 ? -37.533 -11.001 45.857 1.00 90.50 169 ALA A C 1
ATOM 1293 O O . ALA A 1 169 ? -38.614 -11.512 45.564 1.00 90.50 169 ALA A O 1
ATOM 1294 N N . GLY A 1 170 ? -36.515 -10.911 44.994 1.00 86.62 170 GLY A N 1
ATOM 1295 C CA . GLY A 1 170 ? -36.566 -11.446 43.632 1.00 86.62 170 GLY A CA 1
ATOM 1296 C C . GLY A 1 170 ? -36.784 -12.964 43.560 1.00 86.62 170 GLY A C 1
ATOM 1297 O O . GLY A 1 170 ? -37.371 -13.439 42.591 1.00 86.62 170 GLY A O 1
ATOM 1298 N N . TYR A 1 171 ? -36.370 -13.716 44.588 1.00 87.06 171 TYR A N 1
ATOM 1299 C CA . TYR A 1 171 ? -36.490 -15.181 44.622 1.00 87.06 171 TYR A CA 1
ATOM 1300 C C . TYR A 1 171 ? -37.593 -15.686 45.558 1.00 87.06 171 TYR A C 1
ATOM 1302 O O . TYR A 1 171 ? -38.297 -16.635 45.222 1.00 87.06 171 TYR A O 1
ATOM 1310 N N . LEU A 1 172 ? -37.763 -15.067 46.729 1.00 86.25 172 LEU A N 1
ATOM 1311 C CA . LEU A 1 172 ? -38.686 -15.539 47.768 1.00 86.25 172 LEU A CA 1
ATOM 1312 C C . LEU A 1 172 ? -40.020 -14.768 47.793 1.00 86.25 172 LEU A C 1
ATOM 1314 O O . LEU A 1 172 ? -40.985 -15.212 48.418 1.00 86.25 172 LEU A O 1
ATOM 1318 N N . GLY A 1 173 ? -40.091 -13.632 47.097 1.00 88.31 173 GLY A N 1
ATOM 1319 C CA . GLY A 1 173 ? -41.220 -12.706 47.115 1.00 88.31 173 GLY A CA 1
ATOM 1320 C C . GLY A 1 173 ? -41.121 -11.659 48.239 1.00 88.31 173 GLY A C 1
ATOM 1321 O O . GLY A 1 173 ? -40.574 -11.933 49.310 1.00 88.31 173 GLY A O 1
ATOM 1322 N N . PRO A 1 174 ? -41.675 -10.451 48.028 1.00 86.50 174 PRO A N 1
ATOM 1323 C CA . PRO A 1 174 ? -41.446 -9.288 48.895 1.00 86.50 174 PRO A CA 1
ATOM 1324 C C . PRO A 1 174 ? -41.953 -9.484 50.330 1.00 86.50 174 PRO A C 1
ATOM 1326 O O . PRO A 1 174 ? -41.282 -9.098 51.283 1.00 86.50 174 PRO A O 1
ATOM 1329 N N . GLU A 1 175 ? -43.103 -10.137 50.502 1.00 87.88 175 GLU A N 1
ATOM 1330 C CA . GLU A 1 175 ? -43.728 -10.361 51.814 1.00 87.88 175 GLU A CA 1
ATOM 1331 C C . GLU A 1 175 ? -42.916 -11.323 52.691 1.00 87.88 175 GLU A C 1
ATOM 1333 O O . GLU A 1 175 ? -42.736 -11.097 53.890 1.00 87.88 175 GLU A O 1
ATOM 1338 N N . ARG A 1 176 ? -42.401 -12.404 52.088 1.00 84.62 176 ARG A N 1
ATOM 1339 C CA . ARG A 1 176 ? -41.595 -13.409 52.791 1.00 84.62 176 ARG A CA 1
ATOM 1340 C C . ARG A 1 176 ? -40.232 -12.849 53.162 1.00 84.62 176 ARG A C 1
ATOM 1342 O O . ARG A 1 176 ? -39.791 -13.045 54.289 1.00 84.62 176 ARG A O 1
ATOM 1349 N N . THR A 1 177 ? -39.610 -12.108 52.249 1.00 89.69 177 THR A N 1
ATOM 1350 C CA . THR A 1 177 ? -38.339 -11.437 52.514 1.00 89.69 177 THR A CA 1
ATOM 1351 C C . THR A 1 177 ? -38.465 -10.422 53.640 1.00 89.69 177 THR A C 1
ATOM 1353 O O . THR A 1 177 ? -37.644 -10.440 54.553 1.00 89.69 177 THR A O 1
ATOM 1356 N N . GLN A 1 178 ? -39.507 -9.585 53.627 1.00 89.69 178 GLN A N 1
ATOM 1357 C CA . GLN A 1 178 ? -39.726 -8.611 54.694 1.00 89.69 178 GLN A CA 1
ATOM 1358 C C . GLN A 1 178 ? -39.849 -9.306 56.054 1.00 89.69 178 GLN A C 1
ATOM 1360 O O . GLN A 1 178 ? -39.096 -8.990 56.969 1.00 89.69 178 GLN A O 1
ATOM 1365 N N . ARG A 1 179 ? -40.693 -10.344 56.151 1.00 88.94 179 ARG A N 1
ATOM 1366 C CA . ARG A 1 179 ? -40.853 -11.126 57.385 1.00 88.94 179 ARG A CA 1
ATOM 1367 C C . ARG A 1 179 ? -39.535 -11.742 57.870 1.00 88.94 179 ARG A C 1
ATOM 1369 O O . ARG A 1 179 ? -39.262 -11.713 59.064 1.00 88.94 179 ARG A O 1
ATOM 1376 N N . SER A 1 180 ? -38.724 -12.313 56.981 1.00 88.75 180 SER A N 1
ATOM 1377 C CA . SER A 1 180 ? -37.438 -12.918 57.356 1.00 88.75 180 SER A CA 1
ATOM 1378 C C . SER A 1 180 ? -36.428 -11.886 57.866 1.00 88.75 180 SER A C 1
ATOM 1380 O O . SER A 1 180 ? -35.746 -12.130 58.860 1.00 88.75 180 SER A O 1
ATOM 1382 N N . PHE A 1 181 ? -36.351 -10.716 57.229 1.00 88.94 181 PHE A N 1
ATOM 1383 C CA . PHE A 1 181 ? -35.466 -9.637 57.676 1.00 88.94 181 PHE A CA 1
ATOM 1384 C C . PHE A 1 181 ? -35.956 -8.981 58.977 1.00 88.94 181 PHE A C 1
ATOM 1386 O O . PHE A 1 181 ? -35.122 -8.628 59.809 1.00 88.94 181 PHE A O 1
ATOM 1393 N N . ASP A 1 182 ? -37.270 -8.887 59.196 1.00 88.75 182 ASP A N 1
ATOM 1394 C CA . ASP A 1 182 ? -37.851 -8.407 60.457 1.00 88.75 182 ASP A CA 1
ATOM 1395 C C . ASP A 1 182 ? -37.520 -9.364 61.618 1.00 88.75 182 ASP A C 1
ATOM 1397 O O . ASP A 1 182 ? -37.044 -8.928 62.665 1.00 88.75 182 ASP A O 1
ATOM 1401 N N . LEU A 1 183 ? -37.657 -10.681 61.410 1.00 86.56 183 LEU A N 1
ATOM 1402 C CA . LEU A 1 183 ? -37.275 -11.698 62.401 1.00 86.56 183 LEU A CA 1
ATOM 1403 C C . LEU A 1 183 ? -35.774 -11.664 62.724 1.00 86.56 183 LEU A C 1
ATOM 1405 O O . LEU A 1 183 ? -35.371 -11.810 63.878 1.00 86.56 183 LEU A O 1
ATOM 1409 N N . TYR A 1 184 ? -34.933 -11.457 61.710 1.00 86.50 18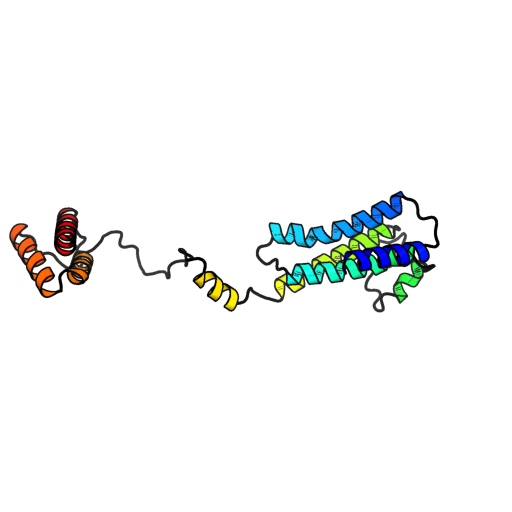4 TYR A N 1
ATOM 1410 C CA . TYR A 1 184 ? -33.495 -11.290 61.908 1.00 86.50 184 TYR A CA 1
ATOM 1411 C C . TYR A 1 184 ? -33.183 -10.023 62.726 1.00 86.50 184 TYR A C 1
ATOM 1413 O O . TYR A 1 184 ? -32.322 -10.05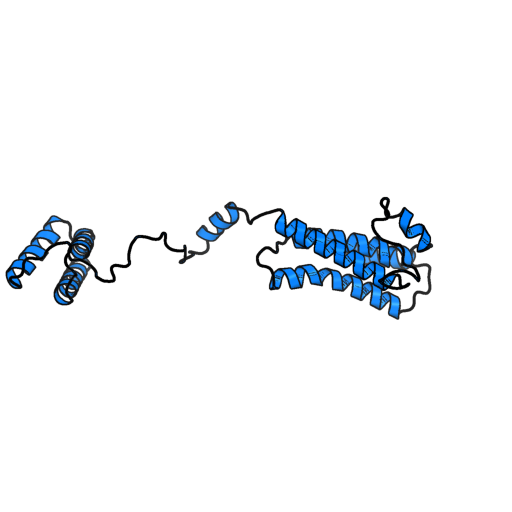1 63.607 1.00 86.50 184 TYR A O 1
ATOM 1421 N N . GLN A 1 185 ? -33.914 -8.927 62.484 1.00 88.12 185 GLN A N 1
ATOM 1422 C CA . GLN A 1 185 ? -33.785 -7.676 63.233 1.00 88.12 185 GLN A CA 1
ATOM 1423 C C . GLN A 1 185 ? -34.159 -7.843 64.714 1.00 88.12 185 GLN A C 1
ATOM 1425 O O . GLN A 1 185 ? -33.474 -7.303 65.585 1.00 88.12 185 GLN A O 1
ATOM 1430 N N . GLU A 1 186 ? -35.220 -8.602 65.002 1.00 84.38 186 GLU A N 1
ATOM 1431 C CA . GLU A 1 186 ? -35.635 -8.940 66.367 1.00 84.38 186 GLU A CA 1
ATOM 1432 C C . GLU A 1 186 ? -34.582 -9.789 67.092 1.00 84.38 186 GLU A C 1
ATOM 1434 O O . GLU A 1 186 ? -34.290 -9.538 68.261 1.00 84.38 186 GLU A O 1
ATOM 1439 N N . HIS A 1 187 ? -33.967 -10.753 66.399 1.00 82.62 187 HIS A N 1
ATOM 1440 C CA . HIS A 1 187 ? -32.977 -11.657 66.986 1.00 82.62 187 HIS A CA 1
ATOM 1441 C C . HIS A 1 187 ? -31.619 -10.984 67.265 1.00 82.62 187 HIS A C 1
ATOM 1443 O O . HIS A 1 187 ? -30.993 -11.251 68.288 1.00 82.62 187 HIS A O 1
ATOM 1449 N N . GLU A 1 188 ? -31.151 -10.101 66.379 1.00 80.00 188 GLU A N 1
ATOM 1450 C CA . GLU A 1 188 ? -29.886 -9.363 66.553 1.00 80.00 188 GLU A CA 1
ATOM 1451 C C . GLU A 1 188 ? -30.042 -8.077 67.390 1.00 80.00 188 GLU A C 1
ATOM 1453 O O . GLU A 1 188 ? -29.047 -7.447 67.758 1.00 80.00 188 GLU A O 1
ATOM 1458 N N . GLY A 1 189 ? -31.278 -7.661 67.695 1.00 71.81 189 GLY A N 1
ATOM 1459 C CA . GLY A 1 189 ? -31.573 -6.506 68.550 1.00 71.81 189 GLY A CA 1
ATOM 1460 C C . GLY A 1 189 ? -31.077 -5.163 68.000 1.00 71.81 189 GLY A C 1
ATOM 1461 O O . GLY A 1 189 ? -30.894 -4.210 68.760 1.00 71.81 189 GLY A O 1
ATOM 1462 N N . ARG A 1 190 ? -30.820 -5.070 66.689 1.00 75.88 190 ARG A N 1
ATOM 1463 C CA . ARG A 1 190 ? -30.300 -3.869 66.019 1.00 75.88 190 ARG A CA 1
ATOM 1464 C C . ARG A 1 190 ? -31.205 -3.475 64.858 1.00 75.88 190 ARG A C 1
ATOM 1466 O O . ARG A 1 190 ? -31.368 -4.293 63.960 1.00 75.88 190 ARG A O 1
ATOM 1473 N N . PRO A 1 191 ? -31.745 -2.242 64.820 1.00 74.81 191 PRO A N 1
ATOM 1474 C CA . PRO A 1 191 ? -32.553 -1.794 63.694 1.00 74.81 191 PRO A CA 1
ATOM 1475 C C . PRO A 1 191 ? -31.693 -1.717 62.431 1.00 74.81 191 PRO A C 1
ATOM 1477 O O . PRO A 1 191 ? -30.662 -1.042 62.422 1.00 74.81 191 PRO A O 1
ATOM 1480 N N . LEU A 1 192 ? -32.115 -2.403 61.372 1.00 77.94 192 LEU A N 1
ATOM 1481 C CA . LEU A 1 192 ? -31.427 -2.390 60.089 1.00 77.94 192 LEU A CA 1
ATOM 1482 C C . LEU A 1 192 ? -31.966 -1.229 59.255 1.00 77.94 192 LEU A C 1
ATOM 1484 O O . LEU A 1 192 ? -33.110 -1.269 58.799 1.00 77.94 192 LEU A O 1
ATOM 1488 N N . LYS A 1 193 ? -31.160 -0.187 59.035 1.00 79.69 193 LYS A N 1
ATOM 1489 C CA . LYS A 1 193 ? -31.525 0.850 58.064 1.00 79.69 193 LYS A CA 1
ATOM 1490 C C . LYS A 1 193 ? -31.122 0.386 56.673 1.00 79.69 193 LYS A C 1
ATOM 1492 O O . LYS A 1 193 ? -30.044 -0.166 56.487 1.00 79.69 193 LYS A O 1
ATOM 1497 N N . GLY A 1 194 ? -31.986 0.635 55.698 1.00 76.88 194 GLY A N 1
ATOM 1498 C CA . GLY A 1 194 ? -31.790 0.174 54.326 1.00 76.88 194 GLY A CA 1
ATOM 1499 C C . GLY A 1 194 ? -30.482 0.634 53.680 1.00 76.88 194 GLY A C 1
ATOM 1500 O O . GLY A 1 194 ? -29.807 -0.143 53.010 1.00 76.88 194 GLY A O 1
ATOM 1501 N N . GLU A 1 195 ? -30.069 1.868 53.980 1.00 77.12 195 GLU A N 1
ATOM 1502 C CA . GLU A 1 195 ? -28.841 2.477 53.459 1.00 77.12 195 GLU A CA 1
ATOM 1503 C C . GLU A 1 195 ? -27.563 2.041 54.192 1.00 77.12 195 GLU A C 1
ATOM 1505 O O . GLU A 1 195 ? -26.461 2.392 53.752 1.00 77.12 195 GLU A O 1
ATOM 1510 N N . ASP A 1 196 ? -27.689 1.316 55.310 1.00 81.38 196 ASP A N 1
ATOM 1511 C CA . ASP A 1 196 ? -26.535 0.891 56.090 1.00 81.38 196 ASP A CA 1
ATOM 1512 C C . ASP A 1 196 ? -25.744 -0.189 55.335 1.00 81.38 196 ASP A C 1
ATOM 1514 O O . ASP A 1 196 ? -26.314 -1.029 54.627 1.00 81.38 196 ASP A O 1
ATOM 1518 N N . PRO A 1 197 ? -24.410 -0.193 55.488 1.00 81.44 197 PRO A N 1
ATOM 1519 C CA . PRO A 1 197 ? -23.573 -1.233 54.921 1.00 81.44 197 PRO A CA 1
ATOM 1520 C C . PRO A 1 197 ? -23.929 -2.600 55.518 1.00 81.44 197 PRO A C 1
ATOM 1522 O O . PRO A 1 197 ? -23.957 -2.772 56.738 1.00 81.44 197 PRO A O 1
ATOM 1525 N N . ALA A 1 198 ? -24.163 -3.588 54.657 1.00 82.62 198 ALA A N 1
ATOM 1526 C CA . ALA A 1 198 ? -24.458 -4.950 55.060 1.00 82.62 198 ALA A CA 1
ATOM 1527 C C . ALA A 1 198 ? -23.254 -5.554 55.797 1.00 82.62 198 ALA A C 1
ATOM 1529 O O . ALA A 1 198 ? -22.150 -5.670 55.260 1.00 82.62 198 ALA A O 1
ATOM 1530 N N . SER A 1 199 ? -23.467 -5.943 57.054 1.00 80.88 199 SER A N 1
ATOM 1531 C CA . SER A 1 199 ? -22.478 -6.689 57.828 1.00 80.88 199 SER A CA 1
ATOM 1532 C C . SER A 1 199 ? -22.301 -8.108 57.271 1.00 80.88 199 SER A C 1
ATOM 1534 O O . SER A 1 199 ? -23.182 -8.664 56.617 1.00 80.88 199 SER A O 1
ATOM 1536 N N . SER A 1 200 ? -21.172 -8.753 57.566 1.00 80.94 200 SER A N 1
ATOM 1537 C CA . SER A 1 200 ? -20.931 -10.139 57.134 1.00 80.94 200 SER A CA 1
ATOM 1538 C C . SER A 1 200 ? -21.985 -11.130 57.652 1.00 80.94 200 SER A C 1
ATOM 1540 O O . SER A 1 200 ? -22.249 -12.142 57.004 1.00 80.94 200 SER A O 1
ATOM 1542 N N . THR A 1 201 ? -22.619 -10.842 58.793 1.00 83.56 201 THR A N 1
ATOM 1543 C CA . THR A 1 201 ? -23.674 -11.683 59.375 1.00 83.56 201 THR A CA 1
ATOM 1544 C C . THR A 1 201 ? -24.960 -11.650 58.546 1.00 83.56 201 THR A C 1
ATOM 1546 O O . THR A 1 201 ? -25.519 -12.711 58.271 1.00 83.56 201 THR A O 1
ATOM 1549 N N . ILE A 1 202 ? -25.394 -10.469 58.084 1.00 86.44 202 ILE A N 1
ATOM 1550 C CA . ILE A 1 202 ? -26.629 -10.350 57.291 1.00 86.44 202 ILE A CA 1
ATOM 1551 C C . ILE A 1 202 ? -26.446 -10.861 55.858 1.00 86.44 202 ILE A C 1
ATOM 1553 O O . ILE A 1 202 ? -27.368 -11.448 55.301 1.00 86.44 202 ILE A O 1
ATOM 1557 N N . VAL A 1 203 ? -25.243 -10.724 55.289 1.00 87.44 203 VAL A N 1
ATOM 1558 C CA . VAL A 1 203 ? -24.905 -11.315 53.983 1.00 87.44 203 VAL A CA 1
ATOM 1559 C C . VAL A 1 203 ? -25.061 -12.836 54.031 1.00 87.44 203 VAL A C 1
ATOM 1561 O O . VAL A 1 203 ? -25.773 -13.404 53.210 1.00 87.44 203 VAL A O 1
ATOM 1564 N N . ARG A 1 204 ? -24.487 -13.49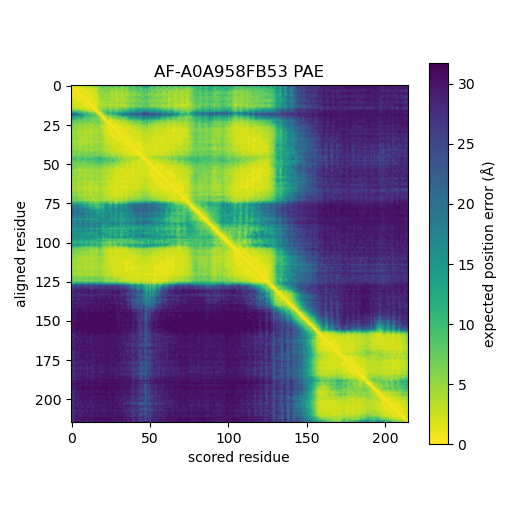6 55.046 1.00 85.94 204 ARG A N 1
ATOM 1565 C CA . ARG A 1 204 ? -24.606 -14.953 55.215 1.00 85.94 204 ARG A CA 1
ATOM 1566 C C . ARG A 1 204 ? -26.053 -15.403 55.449 1.00 85.94 204 ARG A C 1
ATOM 1568 O O . ARG A 1 204 ? -26.452 -16.460 54.971 1.00 85.94 204 ARG A O 1
ATOM 1575 N N . TYR A 1 205 ? -26.842 -14.607 56.170 1.00 88.38 205 TYR A N 1
ATOM 1576 C CA . TYR A 1 205 ? -28.270 -14.877 56.356 1.00 88.38 205 TYR A CA 1
ATOM 1577 C C . TYR A 1 205 ? -29.046 -14.789 55.032 1.00 88.38 205 TYR A C 1
ATOM 1579 O O . TYR A 1 205 ? -29.830 -15.684 54.719 1.00 88.38 205 TYR A O 1
ATOM 1587 N N . ALA A 1 206 ? -28.780 -13.762 54.218 1.00 89.00 206 ALA A N 1
ATOM 1588 C CA . ALA A 1 206 ? -29.372 -13.620 52.890 1.00 89.00 206 ALA A CA 1
ATOM 1589 C C . ALA A 1 206 ? -28.975 -14.778 51.956 1.00 89.00 206 ALA A C 1
ATOM 1591 O O . ALA A 1 206 ? -29.834 -15.330 51.274 1.00 89.00 206 ALA A O 1
ATOM 1592 N N . GLU A 1 207 ? -27.710 -15.211 51.974 1.00 89.69 207 GLU A N 1
ATOM 1593 C CA . GLU A 1 207 ? -27.244 -16.393 51.231 1.00 89.69 207 GLU A CA 1
ATOM 1594 C C . GLU A 1 207 ? -27.979 -17.671 51.660 1.00 89.69 207 GLU A C 1
ATOM 1596 O O . GLU A 1 207 ? -28.389 -18.459 50.810 1.00 89.69 207 GLU A O 1
ATOM 1601 N N . GLN A 1 208 ? -28.202 -17.864 52.964 1.00 89.94 208 GLN A N 1
ATOM 1602 C CA . GLN A 1 208 ? -28.943 -19.016 53.478 1.00 89.94 208 GLN A CA 1
ATOM 1603 C C . GLN A 1 208 ? -30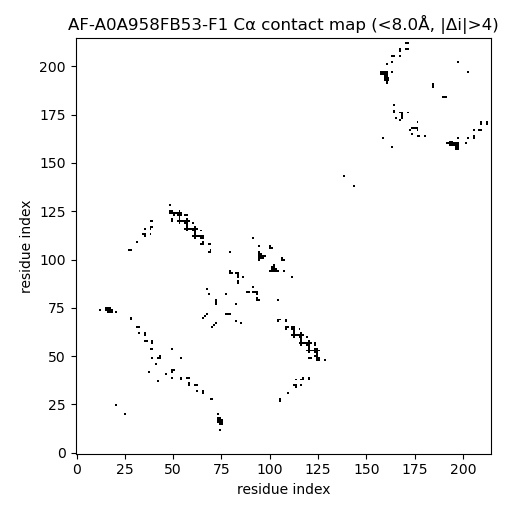.419 -18.995 53.046 1.00 89.94 208 GLN A C 1
ATOM 1605 O O . GLN A 1 208 ? -30.971 -20.042 52.706 1.00 89.94 208 GLN A O 1
ATOM 1610 N N . LEU A 1 209 ? -31.051 -17.815 53.010 1.00 89.81 209 LEU A N 1
ATOM 1611 C CA . LEU A 1 209 ? -32.415 -17.653 52.496 1.00 89.81 209 LEU A CA 1
ATOM 1612 C C . LEU A 1 209 ? -32.504 -17.957 50.998 1.00 89.81 209 LEU A C 1
ATOM 1614 O O . LEU A 1 209 ? -33.430 -18.644 50.572 1.00 89.81 209 LEU A O 1
ATOM 1618 N N . LEU A 1 210 ? -31.537 -17.483 50.209 1.00 88.38 210 LEU A N 1
ATOM 1619 C CA . LEU A 1 210 ? -31.464 -17.773 48.777 1.00 88.38 210 LEU A CA 1
ATOM 1620 C C . LEU A 1 210 ? -31.247 -19.268 48.525 1.00 88.38 210 LEU A C 1
ATOM 1622 O O . LEU A 1 210 ? -31.952 -19.859 47.711 1.00 88.38 210 LEU A O 1
ATOM 1626 N N . ALA A 1 211 ? -30.331 -19.898 49.262 1.00 85.88 211 ALA A N 1
ATOM 1627 C CA . ALA A 1 211 ? -30.083 -21.333 49.165 1.00 85.88 211 ALA A CA 1
ATOM 1628 C C . ALA A 1 211 ? -31.334 -22.157 49.513 1.00 85.88 211 ALA A C 1
ATOM 1630 O O . ALA A 1 211 ? -31.632 -23.130 48.828 1.00 85.88 211 ALA A O 1
ATOM 1631 N N . SER A 1 212 ? -32.100 -21.735 50.526 1.00 85.44 212 SER A N 1
ATOM 1632 C CA . SER A 1 212 ? -33.361 -22.382 50.913 1.00 85.44 212 SER A CA 1
ATOM 1633 C C . SER A 1 212 ? -34.514 -22.150 49.932 1.00 85.44 212 SER A C 1
ATOM 1635 O O . SER A 1 212 ? -35.508 -22.865 50.010 1.00 85.44 212 SER A O 1
ATOM 1637 N N . ALA A 1 213 ? -34.444 -21.127 49.080 1.00 81.56 213 ALA A N 1
ATOM 1638 C CA . ALA A 1 213 ? -35.477 -20.846 48.083 1.00 81.56 213 ALA A CA 1
ATOM 1639 C C . ALA A 1 213 ? -35.253 -21.621 46.775 1.00 81.56 213 ALA A C 1
ATOM 1641 O O . ALA A 1 213 ? -36.201 -21.843 46.024 1.00 81.56 213 ALA A O 1
ATOM 1642 N N . VAL A 1 214 ? -33.998 -21.986 46.493 1.00 75.62 214 VAL A N 1
ATOM 1643 C CA . VAL A 1 214 ? -33.575 -22.648 45.249 1.00 75.62 214 VAL A CA 1
ATOM 1644 C C . VAL A 1 214 ? -33.420 -24.167 45.414 1.00 75.62 214 VAL A C 1
ATOM 1646 O O . VAL A 1 214 ? -33.557 -24.887 44.425 1.00 75.62 214 VAL A O 1
ATOM 1649 N N . GLY A 1 215 ? -33.132 -24.651 46.627 1.00 61.03 215 GLY A N 1
ATOM 1650 C CA . GLY A 1 215 ? -33.104 -26.081 46.970 1.00 61.03 215 GLY A CA 1
ATOM 1651 C C . GLY A 1 215 ? -34.461 -26.606 47.410 1.00 61.03 215 GLY A C 1
ATOM 1652 O O . GLY A 1 215 ? -34.794 -27.739 46.999 1.00 61.03 215 GLY A O 1
#

Solvent-accessible surface area (backbone atoms only — not comparable to full-atom values): 12269 Å² total; per-residue (Å²): 109,68,68,60,50,53,51,49,52,53,51,51,47,62,73,39,43,81,65,93,68,57,71,68,56,57,51,51,54,51,51,47,57,58,52,55,51,47,56,45,53,53,34,60,75,75,34,95,59,53,41,72,65,2,36,51,47,5,40,54,45,14,50,51,43,29,42,59,53,52,49,43,50,57,45,42,98,56,55,71,81,57,49,48,72,79,38,92,72,58,84,60,81,66,66,30,84,86,37,96,76,35,58,46,57,65,59,48,25,43,51,52,12,48,48,44,14,40,49,33,22,51,50,42,15,65,72,53,77,84,57,69,68,61,55,58,53,44,58,74,77,42,84,69,90,70,66,81,70,76,86,68,76,70,88,66,94,55,60,27,41,42,60,52,49,54,58,41,21,76,72,63,34,62,71,55,37,50,53,55,54,50,54,50,31,66,75,71,73,48,89,80,53,49,85,40,68,50,49,76,68,58,51,56,50,49,51,53,52,49,52,66,66,75,106

Mean predicted aligned error: 17.62 Å

Radius of gyration: 35.76 Å; Cα contacts (8 Å, |Δi|>4): 195; chains: 1; bounding box: 65×43×96 Å

Foldseek 3Di:
DVVVVVVVVVVLLVVQQPDPDPPVLVVLLVVLLVCLCVLLVVCVVPPPLQDPQLQVQLNVQLVVLSCLQRVPVSRDPQPLVCSCVVPVPVPQPRQDCPDPQHRDSSSSSSVVSNVSSNVSRVCRSPVDDPDVVVVVVCCVVDVPPDDPPPPPPDPPVFQFQLNLLVVLCVQPNNVVSVVQVVVVCVVVVHDGDRRDGDDPVVVVVSVVSNVVSVD

Sequence (215 aa):
LAIVLILLCAFAYYRAARHEIPLASIGLVSFAAIAQFAPALLGGMMWRRANARGALAGMLGGFAVWLAMLLLPTVGDVPAADFSRYFPLNLFPVPGPESFLGGDLITHGLFWSLLVNTAFFIAGSLSRRPLPLERVQASLFVPTDVAPYPTLKRFRTTVTVDDLREAVAGYLGPERTQRSFDLYQEHEGRPLKGEDPASSTIVRYAEQLLASAVG